Protein AF-A0A956R3D4-F1 (afdb_monomer)

Solvent-accessible surface area (backbone atoms only — not comparable to full-atom values): 13884 Å² total; per-residue (Å²): 129,85,76,48,74,67,56,58,51,44,57,45,52,51,48,34,50,54,50,53,51,45,53,49,36,38,76,71,64,76,36,94,68,77,77,88,50,69,45,76,52,78,80,73,56,37,37,69,98,42,49,49,45,38,44,42,36,76,54,66,68,58,50,51,50,51,53,49,51,49,52,55,49,19,61,74,54,73,36,46,76,46,68,71,60,63,67,60,50,51,54,49,20,39,60,47,54,39,49,83,71,51,54,54,21,52,50,44,20,44,75,74,62,64,52,65,56,92,38,82,94,48,48,56,67,64,53,47,52,54,17,28,55,76,56,72,53,68,66,65,78,41,33,44,65,48,74,81,94,58,91,52,77,62,64,86,60,84,84,50,62,34,90,62,39,49,57,51,48,30,55,33,52,78,66,76,41,84,81,64,64,72,53,19,42,62,92,54,73,58,70,72,90,46,58,68,60,53,68,68,56,80,64,59,61,35,77,79,71,47,51,64,92,71,60,58,66,58,57,50,52,54,50,50,54,54,44,46,61,52,53,60,63,72,77,109

Mean predicted aligned error: 5.45 Å

Foldseek 3Di:
DPDDLVNLLVLLVVLLVVQVVQVVCCVVVVDVDRDAAEREDEFDQQAPPALCVQPFGDDLVVVVVSVVVSVVSNVVSVHHYHYDRSLVSLVVLCVRQDAPLCVQLVVQLVVVPQDPCVDVVRNDSVSSVVSCVVSVHDSCVRRHGHDPPDDGRCNVDDPQFDPCLSVVVNVCVVVVHDDADFLAFPPDRHHDLALVVLVPDDGGTDHSRRRPPDDSVVVSVVVSVVSVVVVVVVVD

Structure (mmCIF, N/CA/C/O backbone):
data_AF-A0A956R3D4-F1
#
_entry.id   AF-A0A956R3D4-F1
#
loop_
_atom_site.group_PDB
_atom_site.id
_atom_site.type_symbol
_atom_site.label_atom_id
_atom_site.label_alt_id
_atom_site.label_comp_id
_atom_site.label_asym_id
_atom_site.label_entity_id
_atom_site.label_seq_id
_atom_site.pdbx_PDB_ins_code
_atom_site.Cartn_x
_atom_site.Cartn_y
_atom_site.Cartn_z
_atom_site.occupancy
_atom_site.B_iso_or_equiv
_atom_site.auth_seq_id
_atom_site.auth_comp_id
_atom_site.auth_asym_id
_atom_site.auth_atom_id
_atom_site.pdbx_PDB_model_num
ATOM 1 N N . PRO A 1 1 ? 3.903 -8.731 1.099 1.00 78.69 1 PRO A N 1
ATOM 2 C CA . PRO A 1 1 ? 4.612 -9.835 0.408 1.00 78.69 1 PRO A CA 1
ATOM 3 C C . PRO A 1 1 ? 4.855 -11.113 1.237 1.00 78.69 1 PRO A C 1
ATOM 5 O O . PRO A 1 1 ? 5.155 -12.133 0.638 1.00 78.69 1 PRO A O 1
ATOM 8 N N . THR A 1 2 ? 4.753 -11.094 2.572 1.00 88.94 2 THR A N 1
ATOM 9 C CA . THR A 1 2 ? 4.980 -12.288 3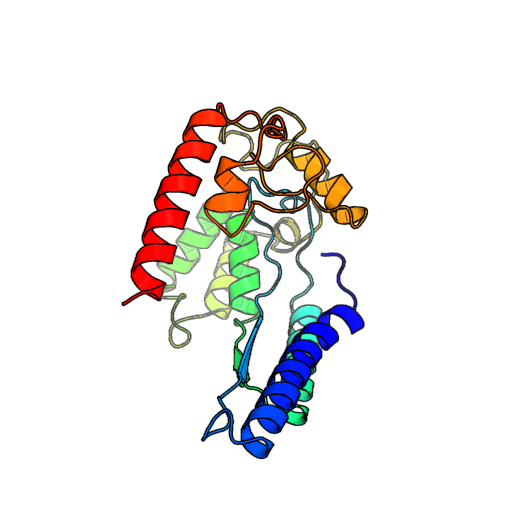.421 1.00 88.94 2 THR A CA 1
ATOM 10 C C . THR A 1 2 ? 3.733 -12.730 4.188 1.00 88.94 2 THR A C 1
ATOM 12 O O . THR A 1 2 ? 3.845 -13.485 5.147 1.00 88.94 2 THR A O 1
ATOM 15 N N . GLU A 1 3 ? 2.568 -12.196 3.827 1.00 92.00 3 GLU A N 1
ATOM 16 C CA . GLU A 1 3 ? 1.314 -12.504 4.512 1.00 92.00 3 GLU A CA 1
ATOM 17 C C . GLU A 1 3 ? 0.843 -13.924 4.185 1.00 92.00 3 GLU A C 1
ATOM 19 O O . GLU A 1 3 ? 1.008 -14.414 3.067 1.00 92.00 3 GLU A O 1
ATOM 24 N N . THR A 1 4 ? 0.232 -14.562 5.170 1.00 94.19 4 THR A N 1
ATOM 25 C CA . THR A 1 4 ? -0.474 -15.835 5.052 1.00 94.19 4 THR A CA 1
ATOM 26 C C . THR A 1 4 ? -1.983 -15.603 5.014 1.00 94.19 4 THR A C 1
ATOM 28 O O . THR A 1 4 ? -2.468 -14.533 5.384 1.00 94.19 4 THR A O 1
ATOM 31 N N . ASP A 1 5 ? -2.758 -16.625 4.652 1.00 94.81 5 ASP A N 1
ATOM 32 C CA . ASP A 1 5 ? -4.225 -16.564 4.725 1.00 94.81 5 ASP A CA 1
ATOM 33 C C . ASP A 1 5 ? -4.734 -16.225 6.136 1.00 94.81 5 ASP A C 1
ATOM 35 O O . ASP A 1 5 ? -5.755 -15.555 6.284 1.00 94.81 5 ASP A O 1
ATOM 39 N N . ALA A 1 6 ? -4.006 -16.643 7.179 1.00 97.00 6 ALA A N 1
ATOM 40 C CA . ALA A 1 6 ? -4.324 -16.295 8.560 1.00 97.00 6 ALA A CA 1
ATOM 41 C C . ALA A 1 6 ? -4.116 -14.796 8.834 1.00 97.00 6 ALA A C 1
ATOM 43 O O . ALA A 1 6 ? -4.950 -14.177 9.492 1.00 97.00 6 ALA A O 1
ATOM 44 N N . ASP A 1 7 ? -3.055 -14.196 8.285 1.00 95.25 7 ASP A N 1
ATOM 45 C CA . ASP A 1 7 ? -2.818 -12.752 8.389 1.00 95.25 7 ASP A CA 1
ATOM 46 C C . ASP A 1 7 ? -3.916 -11.964 7.660 1.00 95.25 7 ASP A C 1
ATOM 48 O O . ASP A 1 7 ? -4.453 -10.996 8.202 1.00 95.25 7 ASP A O 1
ATOM 52 N N . VAL A 1 8 ? -4.310 -12.420 6.463 1.00 96.50 8 VAL A N 1
ATOM 53 C CA . VAL A 1 8 ? -5.402 -11.822 5.678 1.00 96.50 8 VAL A CA 1
ATOM 54 C C . VAL A 1 8 ? -6.730 -11.915 6.437 1.00 96.50 8 VAL A C 1
ATOM 56 O O . VAL A 1 8 ? -7.441 -10.916 6.566 1.00 96.50 8 VAL A O 1
ATOM 59 N N . ALA A 1 9 ? -7.066 -13.080 6.998 1.00 97.38 9 ALA A N 1
ATOM 60 C CA . ALA A 1 9 ? -8.266 -13.251 7.817 1.00 97.38 9 ALA A CA 1
ATOM 61 C C . ALA A 1 9 ? -8.245 -12.358 9.072 1.00 97.38 9 ALA A C 1
ATOM 63 O O . ALA A 1 9 ? -9.260 -11.731 9.403 1.00 97.38 9 ALA A O 1
ATOM 64 N N . GLY A 1 10 ? -7.074 -12.221 9.701 1.00 97.88 10 GLY A N 1
ATOM 65 C CA . GLY A 1 10 ? -6.835 -11.389 10.881 1.00 97.88 10 GLY A CA 1
ATOM 66 C C . GLY A 1 10 ? -7.250 -9.923 10.707 1.00 97.88 10 GLY A C 1
ATOM 67 O O . GLY A 1 10 ? -7.681 -9.275 11.668 1.00 97.88 10 GLY A O 1
ATOM 68 N N . ILE A 1 11 ? -7.216 -9.401 9.474 1.00 97.25 11 ILE A N 1
ATOM 69 C CA . ILE A 1 11 ? -7.674 -8.042 9.148 1.00 97.25 11 ILE A CA 1
ATOM 70 C C . ILE A 1 11 ? -9.165 -7.873 9.485 1.00 97.25 11 ILE A C 1
ATOM 72 O O . ILE A 1 11 ? -9.563 -6.917 10.159 1.00 97.25 11 ILE A O 1
ATOM 76 N N . VAL A 1 12 ? -10.007 -8.822 9.065 1.00 98.25 12 VAL A N 1
ATOM 77 C CA . VAL A 1 12 ? -11.449 -8.786 9.354 1.00 98.25 12 VAL A CA 1
ATOM 78 C C . VAL A 1 12 ? -11.733 -9.160 10.803 1.00 98.25 12 VAL A C 1
ATOM 80 O O . VAL A 1 12 ? -12.615 -8.562 11.421 1.00 98.25 12 VAL A O 1
ATOM 83 N N . GLU A 1 13 ? -10.988 -10.110 11.367 1.00 98.12 13 GLU A N 1
ATOM 84 C CA . GLU A 1 13 ? -11.121 -10.500 12.775 1.00 98.12 13 GLU A CA 1
ATOM 85 C C . GLU A 1 13 ? -10.872 -9.320 13.717 1.00 98.12 13 GLU A C 1
ATOM 87 O O . GLU A 1 13 ? -11.617 -9.130 14.680 1.00 98.12 13 GLU A O 1
ATOM 92 N N . THR A 1 14 ? -9.904 -8.462 13.388 1.00 98.19 14 THR A N 1
ATOM 93 C CA . THR A 1 14 ? -9.654 -7.214 14.118 1.00 98.19 14 THR A CA 1
ATOM 94 C C . THR A 1 14 ? -10.881 -6.300 14.075 1.00 98.19 14 THR A C 1
ATOM 96 O O . THR A 1 14 ? -11.348 -5.831 15.115 1.00 98.19 14 THR A O 1
ATOM 99 N N . GLY A 1 15 ? -11.483 -6.107 12.896 1.00 98.00 15 GLY A N 1
ATOM 100 C CA . GLY A 1 15 ? -12.734 -5.352 12.760 1.00 98.00 15 GLY A CA 1
ATOM 101 C C . GLY A 1 15 ? -13.896 -5.972 13.549 1.00 98.00 15 GLY A C 1
ATOM 102 O O . GLY A 1 15 ? -14.671 -5.260 14.192 1.00 98.00 15 GLY A O 1
ATOM 103 N N . ALA A 1 16 ? -13.999 -7.302 13.559 1.00 97.94 16 ALA A N 1
ATOM 104 C CA . ALA A 1 16 ? -15.004 -8.034 14.323 1.00 97.94 16 ALA A CA 1
ATOM 105 C C . ALA A 1 16 ? -14.817 -7.855 15.840 1.00 97.94 16 ALA A C 1
ATOM 107 O O . ALA A 1 16 ? -15.800 -7.676 16.565 1.00 97.94 16 ALA A O 1
ATOM 108 N N . ALA A 1 17 ? -13.571 -7.856 16.320 1.00 98.31 17 ALA A N 1
ATOM 109 C CA . ALA A 1 17 ? -13.234 -7.623 17.720 1.00 98.31 17 ALA A CA 1
ATOM 110 C C . ALA A 1 17 ? -13.608 -6.200 18.161 1.00 98.31 17 ALA A C 1
ATOM 112 O O . ALA A 1 17 ? -14.269 -6.036 19.188 1.00 98.31 17 ALA A O 1
ATOM 113 N N . VAL A 1 18 ? -13.288 -5.185 17.350 1.00 97.88 18 VAL A N 1
ATOM 114 C CA . VAL A 1 18 ? -13.698 -3.789 17.595 1.00 97.88 18 VAL A CA 1
ATOM 115 C C . VAL A 1 18 ? -15.222 -3.668 17.633 1.00 97.88 18 VAL A C 1
ATOM 117 O O . VAL A 1 18 ? -15.784 -3.061 18.544 1.00 97.88 18 VAL A O 1
ATOM 120 N N . ARG A 1 19 ? -15.925 -4.308 16.694 1.00 97.44 19 ARG A N 1
ATOM 121 C CA . ARG A 1 19 ? -17.392 -4.326 16.682 1.00 97.44 19 ARG A CA 1
ATOM 122 C C . ARG A 1 19 ? -17.966 -4.985 17.940 1.00 97.44 19 ARG A C 1
ATOM 124 O O . ARG A 1 19 ? -18.942 -4.485 18.494 1.00 97.44 19 ARG A O 1
ATOM 131 N N . LYS A 1 20 ? -17.377 -6.091 18.405 1.00 97.50 20 LYS A N 1
ATOM 132 C CA . LYS A 1 20 ? -17.785 -6.780 19.641 1.00 97.50 20 LYS A CA 1
ATOM 133 C C . LYS A 1 20 ? -17.580 -5.896 20.873 1.00 97.50 20 LYS A C 1
ATOM 135 O O . LYS A 1 20 ? -18.460 -5.861 21.729 1.00 97.50 20 LYS A O 1
ATOM 140 N N . LEU A 1 21 ? -16.464 -5.169 20.942 1.00 97.75 21 LEU A N 1
ATOM 141 C CA . LEU A 1 21 ? -16.207 -4.185 21.996 1.00 97.75 21 LEU A CA 1
ATOM 142 C C . LEU A 1 21 ? -17.294 -3.101 22.003 1.00 97.75 21 LEU A C 1
ATOM 144 O O . LEU A 1 21 ? -17.914 -2.865 23.035 1.00 97.75 21 LEU A O 1
ATOM 148 N N . ALA A 1 22 ? -17.598 -2.518 20.840 1.00 97.19 22 ALA A N 1
ATOM 149 C CA . ALA A 1 22 ? -18.635 -1.495 20.714 1.00 97.19 22 ALA A CA 1
ATOM 150 C C . ALA A 1 22 ? -20.025 -2.010 21.134 1.00 97.19 22 ALA A C 1
ATOM 152 O O . ALA A 1 22 ? -20.776 -1.303 21.796 1.00 97.19 22 ALA A O 1
ATOM 153 N N . GLN A 1 23 ? -20.360 -3.269 20.828 1.00 96.88 23 GLN A N 1
ATOM 154 C CA . GLN A 1 23 ? -21.593 -3.894 21.323 1.00 96.88 23 GLN A CA 1
ATOM 155 C C . GLN A 1 23 ? -21.633 -4.010 22.853 1.00 96.88 23 GLN A C 1
ATOM 157 O O . GLN A 1 23 ? -22.714 -3.906 23.430 1.00 96.88 23 GLN A O 1
ATOM 162 N N . GLY A 1 24 ? -20.489 -4.245 23.502 1.00 97.50 24 GLY A N 1
ATOM 163 C CA . GLY A 1 24 ? -20.366 -4.212 24.961 1.00 97.50 24 GLY A CA 1
ATOM 164 C C . GLY A 1 24 ? -20.673 -2.822 25.514 1.00 97.50 24 GLY A C 1
ATOM 165 O O . GLY A 1 24 ? -21.554 -2.688 26.356 1.00 97.50 24 GLY A O 1
ATOM 166 N N . LEU A 1 25 ? -20.054 -1.789 24.939 1.00 97.38 25 LEU A N 1
ATOM 167 C CA . LEU A 1 25 ? -20.260 -0.394 25.344 1.00 97.38 25 LEU A CA 1
ATOM 168 C C . LEU A 1 25 ? -21.715 0.077 25.175 1.00 97.38 25 LEU A C 1
ATOM 170 O O . LEU A 1 25 ? -22.212 0.823 26.014 1.00 97.38 25 LEU A O 1
ATOM 174 N N . VAL A 1 26 ? -22.423 -0.390 24.137 1.00 97.12 26 VAL A N 1
ATOM 175 C CA . VAL A 1 26 ? -23.870 -0.139 23.986 1.00 97.12 26 VAL A CA 1
ATOM 176 C C . VAL A 1 26 ? -24.669 -0.805 25.112 1.00 97.12 26 VAL A C 1
ATOM 178 O O . VAL A 1 26 ? -25.570 -0.193 25.678 1.00 97.12 26 VAL A O 1
ATOM 181 N N . ARG A 1 27 ? -24.351 -2.058 25.472 1.00 96.12 27 ARG A N 1
ATOM 182 C CA . ARG A 1 27 ? -25.038 -2.773 26.570 1.00 96.12 27 ARG A CA 1
ATOM 183 C C . ARG A 1 27 ? -24.799 -2.117 27.928 1.00 96.12 27 ARG A C 1
ATOM 185 O O . ARG A 1 27 ? -25.702 -2.109 28.757 1.00 96.12 27 ARG A O 1
ATOM 192 N N . GLU A 1 28 ? -23.605 -1.576 28.130 1.00 97.38 28 GLU A N 1
ATOM 193 C CA . GLU A 1 28 ? -23.202 -0.826 29.324 1.00 97.38 28 GLU A CA 1
ATOM 194 C C . GLU A 1 28 ? -23.697 0.629 29.315 1.00 97.38 28 GLU A C 1
ATOM 196 O O . GLU A 1 28 ? -23.451 1.358 30.269 1.00 97.38 28 GLU A O 1
ATOM 201 N N . GLN A 1 29 ? -24.417 1.050 28.266 1.00 95.31 29 GLN A N 1
ATOM 202 C CA . GLN A 1 29 ? -24.963 2.403 28.100 1.00 95.31 29 GLN A CA 1
ATOM 203 C C . GLN A 1 29 ? -23.892 3.509 28.074 1.00 95.31 29 GLN A C 1
ATOM 205 O O . GLN A 1 29 ? -24.191 4.675 28.318 1.00 95.31 29 GLN A O 1
ATOM 210 N N . VAL A 1 30 ? -22.647 3.159 27.733 1.00 96.56 30 VAL A N 1
ATOM 211 C CA . VAL A 1 30 ? -21.549 4.119 27.524 1.00 96.56 30 VAL A CA 1
ATOM 212 C C . VAL A 1 30 ? -21.735 4.868 26.202 1.00 96.56 30 VAL A C 1
ATOM 214 O O . VAL A 1 30 ? -21.419 6.049 26.099 1.00 96.56 30 VAL A O 1
ATOM 217 N N . ILE A 1 31 ? -22.274 4.183 25.190 1.00 94.88 31 ILE A N 1
ATOM 218 C CA . ILE A 1 31 ? -22.674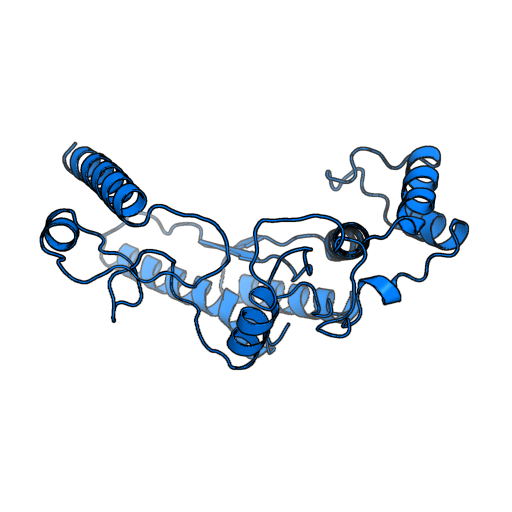 4.762 23.903 1.00 94.88 31 ILE A CA 1
ATOM 219 C C . ILE A 1 31 ? -24.108 4.348 23.568 1.00 94.88 31 ILE A C 1
ATOM 221 O O . ILE A 1 31 ? -24.565 3.277 23.965 1.00 94.88 31 ILE A O 1
ATOM 225 N N . THR A 1 32 ? -24.823 5.194 22.828 1.00 93.94 32 THR A N 1
ATOM 226 C CA . THR A 1 32 ? -26.250 5.002 22.521 1.00 93.94 32 THR A CA 1
ATOM 227 C C . THR A 1 32 ? -26.493 4.101 21.314 1.00 93.94 32 THR A C 1
ATOM 229 O O . THR A 1 32 ? -27.426 3.301 21.317 1.00 93.94 32 THR A O 1
ATOM 232 N N . GLU A 1 33 ? -25.648 4.197 20.288 1.00 95.12 33 GLU A N 1
ATOM 233 C CA . GLU A 1 33 ? -25.804 3.464 19.032 1.00 95.12 33 GLU A CA 1
ATOM 234 C C . GLU A 1 33 ? -24.548 2.671 18.683 1.00 95.12 33 GLU A C 1
ATOM 236 O O . GLU A 1 33 ? -23.425 3.065 19.000 1.00 95.12 33 GLU A O 1
ATOM 241 N N . LEU A 1 34 ? -24.735 1.536 18.005 1.00 95.50 34 LEU A N 1
ATOM 242 C CA . LEU A 1 34 ? -23.620 0.731 17.522 1.00 95.50 34 LEU A CA 1
ATOM 243 C C . LEU A 1 34 ? -23.002 1.398 16.278 1.00 95.50 34 LEU A C 1
ATOM 245 O O . LEU A 1 34 ? -23.662 1.421 15.236 1.00 95.50 34 LEU A O 1
ATOM 249 N N . PRO A 1 35 ? -21.742 1.868 16.327 1.00 95.75 35 PRO A N 1
ATOM 250 C CA . PRO A 1 35 ? -21.100 2.475 15.169 1.00 95.75 35 PRO A CA 1
ATOM 251 C C . PRO A 1 35 ? -20.905 1.478 14.022 1.00 95.75 35 PRO A C 1
ATOM 253 O O . PRO A 1 35 ? -20.647 0.285 14.225 1.00 95.75 35 PRO A O 1
ATOM 256 N N . ALA A 1 36 ? -20.967 1.991 12.793 1.00 95.81 36 ALA A N 1
ATOM 257 C CA . ALA A 1 36 ? -20.605 1.234 11.604 1.00 95.81 36 ALA A CA 1
ATOM 258 C C . ALA A 1 36 ? -19.082 1.040 11.547 1.00 95.81 36 ALA A C 1
ATOM 260 O O . ALA A 1 36 ? -18.325 1.993 11.378 1.00 95.81 36 ALA A O 1
ATOM 261 N N . ILE A 1 37 ? -18.628 -0.208 11.655 1.00 97.69 37 ILE A N 1
ATOM 262 C CA . ILE A 1 37 ? -17.208 -0.556 11.542 1.00 97.69 37 ILE A CA 1
ATOM 263 C C . ILE A 1 37 ? -16.908 -0.937 10.096 1.00 97.69 37 ILE A C 1
ATOM 265 O O . ILE A 1 37 ? -17.524 -1.864 9.571 1.00 97.69 37 ILE A O 1
ATOM 269 N N . THR A 1 38 ? -15.970 -0.235 9.458 1.00 98.19 38 THR A N 1
ATOM 270 C CA . THR A 1 38 ? -15.498 -0.532 8.097 1.00 98.19 38 THR A CA 1
ATOM 271 C C . THR A 1 38 ? -14.010 -0.841 8.119 1.00 98.19 38 THR A C 1
ATOM 273 O O . THR A 1 38 ? -13.221 -0.050 8.627 1.00 98.19 38 THR A O 1
ATOM 276 N N . VAL A 1 39 ? -13.636 -1.975 7.537 1.00 97.75 39 VAL A N 1
ATOM 277 C CA . VAL A 1 39 ? -12.251 -2.387 7.324 1.00 97.75 39 VAL A CA 1
ATOM 278 C C . VAL A 1 39 ? -11.847 -1.979 5.908 1.00 97.75 39 VAL A C 1
ATOM 280 O O . VAL A 1 39 ? -12.508 -2.361 4.943 1.00 97.75 39 VAL A O 1
ATOM 283 N N . SER A 1 40 ? -10.790 -1.181 5.775 1.00 97.44 40 SER A N 1
ATOM 284 C CA . SER A 1 40 ? -10.255 -0.751 4.478 1.00 97.44 40 SER A CA 1
ATOM 285 C C . SER A 1 40 ? -8.964 -1.510 4.187 1.00 97.44 40 SER A C 1
ATOM 287 O O . SER A 1 40 ? -8.046 -1.471 5.003 1.00 97.44 40 SER A O 1
ATOM 289 N N . VAL A 1 41 ? -8.898 -2.201 3.049 1.00 96.12 41 VAL A N 1
ATOM 290 C CA . VAL A 1 41 ? -7.771 -3.062 2.664 1.00 96.12 41 VAL A CA 1
ATOM 291 C C . VAL A 1 41 ? -7.301 -2.716 1.258 1.00 96.12 41 VAL A C 1
ATOM 293 O O . VAL A 1 41 ? -8.093 -2.744 0.313 1.00 96.12 41 VAL A O 1
ATOM 296 N N . SER A 1 42 ? -6.004 -2.458 1.117 1.00 94.38 42 SER A N 1
ATOM 297 C CA . SER A 1 42 ? -5.351 -2.223 -0.172 1.00 94.38 42 SER A CA 1
ATOM 298 C C . SER A 1 42 ? -4.382 -3.354 -0.490 1.00 94.38 42 SER A C 1
ATOM 300 O O . SER A 1 42 ? -3.713 -3.881 0.398 1.00 94.38 42 SER A O 1
ATOM 302 N N . GLN A 1 43 ? -4.318 -3.728 -1.765 1.00 94.69 43 GLN A N 1
ATOM 303 C CA . GLN A 1 43 ? -3.387 -4.723 -2.275 1.00 94.69 43 GLN A CA 1
ATOM 304 C C . GLN A 1 43 ? -1.948 -4.205 -2.165 1.00 94.69 43 GLN A C 1
ATOM 306 O O . GLN A 1 43 ? -1.681 -3.006 -2.282 1.00 94.69 43 GLN A O 1
ATOM 311 N N . HIS A 1 44 ? -0.998 -5.116 -1.966 1.00 95.81 44 HIS A N 1
ATOM 312 C CA . HIS A 1 44 ? 0.411 -4.752 -1.988 1.00 95.81 44 HIS A CA 1
ATOM 313 C C . HIS A 1 44 ? 0.858 -4.402 -3.413 1.00 95.81 44 HIS A C 1
ATOM 315 O O . HIS A 1 44 ? 0.994 -5.284 -4.256 1.00 95.81 44 HIS A O 1
ATOM 321 N N . VAL A 1 45 ? 1.146 -3.121 -3.650 1.00 96.69 45 VAL A N 1
ATOM 322 C CA . VAL A 1 45 ? 1.796 -2.633 -4.870 1.00 96.69 45 VAL A CA 1
ATOM 323 C C . VAL A 1 45 ? 3.230 -2.224 -4.519 1.00 96.69 45 VAL A C 1
ATOM 325 O O . VAL A 1 45 ? 3.409 -1.260 -3.769 1.00 96.69 45 VAL A O 1
ATOM 328 N N . PRO A 1 46 ? 4.270 -2.914 -5.024 1.00 96.06 46 PRO A N 1
ATOM 329 C CA . PRO A 1 46 ? 5.644 -2.525 -4.748 1.00 96.06 46 PRO A CA 1
ATOM 330 C C . PRO A 1 46 ? 5.948 -1.159 -5.376 1.00 96.06 46 PRO A C 1
ATOM 332 O O . PRO A 1 46 ? 5.708 -0.935 -6.565 1.00 96.06 46 PRO A O 1
ATOM 335 N N . LYS A 1 47 ? 6.469 -0.234 -4.564 1.00 96.31 47 LYS A N 1
ATOM 336 C CA . LYS A 1 47 ? 6.718 1.159 -4.956 1.00 96.31 47 LYS A CA 1
ATOM 337 C C . LYS A 1 47 ? 8.209 1.475 -5.026 1.00 96.31 47 LYS A C 1
ATOM 339 O O . LYS A 1 47 ? 8.961 0.976 -4.182 1.00 96.31 47 LYS A O 1
ATOM 344 N N . PRO A 1 48 ? 8.636 2.327 -5.973 1.00 95.75 48 PRO A N 1
ATOM 345 C CA . PRO A 1 48 ? 10.020 2.763 -6.063 1.00 95.75 48 PRO A CA 1
ATOM 346 C C . PRO A 1 48 ? 10.424 3.494 -4.781 1.00 95.75 48 PRO A C 1
ATOM 348 O O . PRO A 1 48 ? 9.595 4.138 -4.139 1.00 95.75 48 PRO A O 1
ATOM 351 N N . HIS A 1 49 ? 11.696 3.373 -4.399 1.00 94.06 49 HIS A N 1
ATOM 352 C CA . HIS A 1 49 ? 12.262 4.024 -3.212 1.00 94.06 49 HIS A CA 1
ATOM 353 C C . HIS A 1 49 ? 11.609 3.610 -1.881 1.00 94.06 49 HIS A C 1
ATOM 355 O O . HIS A 1 49 ? 11.694 4.328 -0.888 1.00 94.06 49 HIS A O 1
ATOM 361 N N . THR A 1 50 ? 10.989 2.428 -1.839 1.00 94.44 50 THR A N 1
ATOM 362 C CA . THR A 1 50 ? 10.483 1.814 -0.604 1.00 94.44 50 THR A CA 1
ATOM 363 C C . THR A 1 50 ? 11.242 0.524 -0.292 1.00 94.44 50 THR A C 1
ATOM 365 O O . THR A 1 50 ? 11.782 -0.101 -1.210 1.00 94.44 50 THR A O 1
ATOM 368 N N . PRO A 1 51 ? 11.266 0.058 0.971 1.00 94.19 51 PRO A N 1
ATOM 369 C CA . PRO A 1 51 ? 11.910 -1.210 1.318 1.00 94.19 51 PRO A CA 1
ATOM 370 C C . PRO A 1 51 ? 11.367 -2.408 0.530 1.00 94.19 51 PRO A C 1
ATOM 372 O O . PRO A 1 51 ? 12.089 -3.366 0.288 1.00 94.19 51 PRO A O 1
ATOM 375 N N . PHE A 1 52 ? 10.111 -2.361 0.080 1.00 96.06 52 PHE A N 1
ATOM 376 C CA . PHE A 1 52 ? 9.495 -3.446 -0.683 1.00 96.06 52 PHE A CA 1
ATOM 377 C C . PHE A 1 52 ? 9.612 -3.288 -2.201 1.00 96.06 52 PHE A C 1
ATOM 379 O O . PHE A 1 52 ? 9.007 -4.067 -2.923 1.00 96.06 52 PHE A O 1
ATOM 386 N N . GLN A 1 53 ? 10.409 -2.350 -2.717 1.00 96.12 53 GLN A N 1
ATOM 387 C CA . GLN A 1 53 ? 10.539 -2.111 -4.163 1.00 96.12 53 GLN A CA 1
ATOM 388 C C . GLN A 1 53 ? 11.003 -3.337 -4.980 1.00 96.12 53 GLN A C 1
ATOM 390 O O . GLN A 1 53 ? 10.776 -3.398 -6.187 1.00 96.12 53 GLN A O 1
ATOM 395 N N . TRP A 1 54 ? 11.646 -4.312 -4.327 1.00 96.50 54 TRP A N 1
ATOM 396 C CA . TRP A 1 54 ? 12.091 -5.570 -4.938 1.00 96.50 54 TRP A CA 1
ATOM 397 C C . TRP A 1 54 ? 11.077 -6.710 -4.830 1.00 96.50 54 TRP A C 1
ATOM 399 O O . TRP A 1 54 ? 11.251 -7.741 -5.480 1.00 96.50 54 TRP A O 1
ATOM 409 N N . ALA A 1 55 ? 10.049 -6.556 -3.997 1.00 96.69 55 ALA A N 1
ATOM 410 C CA . ALA A 1 55 ? 9.067 -7.598 -3.759 1.00 96.69 55 ALA A CA 1
ATOM 411 C C . ALA A 1 55 ? 8.190 -7.821 -4.996 1.00 96.69 55 ALA A C 1
ATOM 413 O O . ALA A 1 55 ? 7.938 -6.899 -5.779 1.00 96.69 55 ALA A O 1
ATOM 414 N N . ALA A 1 56 ? 7.717 -9.054 -5.154 1.00 96.44 56 ALA A N 1
ATOM 415 C CA . ALA A 1 56 ? 6.665 -9.346 -6.109 1.00 96.44 56 ALA A CA 1
ATOM 416 C C . ALA A 1 56 ? 5.327 -8.748 -5.652 1.00 96.44 56 ALA A C 1
ATOM 418 O O . ALA A 1 56 ? 5.064 -8.609 -4.453 1.00 96.44 56 ALA A O 1
ATOM 419 N N . MET A 1 57 ? 4.486 -8.435 -6.630 1.00 97.00 57 MET A N 1
ATOM 420 C CA . MET A 1 57 ? 3.044 -8.385 -6.444 1.00 97.00 57 MET A CA 1
ATOM 421 C C . MET A 1 57 ? 2.488 -9.789 -6.694 1.00 97.00 57 MET A C 1
ATOM 423 O O . MET A 1 57 ? 2.951 -10.476 -7.607 1.00 97.00 57 MET A O 1
ATOM 427 N N . ASP A 1 58 ? 1.514 -10.206 -5.891 1.00 96.12 58 ASP A N 1
ATOM 428 C CA . ASP A 1 58 ? 0.808 -11.469 -6.116 1.00 96.12 58 ASP A CA 1
ATOM 429 C C . ASP A 1 58 ? 0.074 -11.457 -7.464 1.00 96.12 58 ASP A C 1
ATOM 431 O O . ASP A 1 58 ? -0.219 -10.396 -8.029 1.00 96.12 58 ASP A O 1
ATOM 435 N N . SER A 1 59 ? -0.244 -12.644 -7.983 1.00 96.06 59 SER A N 1
ATOM 436 C CA . SER A 1 59 ? -1.020 -12.745 -9.215 1.00 96.06 59 SER A CA 1
ATOM 437 C C . SER A 1 59 ? -2.416 -12.134 -9.035 1.00 96.06 59 SER A C 1
ATOM 439 O O . SER A 1 59 ? -2.948 -12.057 -7.923 1.00 96.06 59 SER A O 1
ATOM 441 N N . MET A 1 60 ? -3.045 -11.708 -10.136 1.00 96.69 60 MET A N 1
ATOM 442 C CA . MET A 1 60 ? -4.425 -11.215 -10.066 1.00 96.69 60 MET A CA 1
ATOM 443 C C . MET A 1 60 ? -5.376 -12.284 -9.503 1.00 96.69 60 MET A C 1
ATOM 445 O O . MET A 1 60 ? -6.262 -11.944 -8.726 1.00 96.69 60 MET A O 1
ATOM 449 N N . GLU A 1 61 ? -5.155 -13.563 -9.824 1.00 97.25 61 GLU A N 1
ATOM 450 C CA . GLU A 1 61 ? -5.949 -14.683 -9.305 1.00 97.25 61 GLU A CA 1
ATOM 451 C C . GLU A 1 61 ? -5.830 -14.814 -7.778 1.00 97.25 61 GLU A C 1
ATOM 453 O O . GLU A 1 61 ? -6.846 -14.870 -7.079 1.00 97.25 61 GLU A O 1
ATOM 458 N N . ASP A 1 62 ? -4.606 -14.773 -7.244 1.00 96.25 62 ASP A N 1
ATOM 459 C CA . ASP A 1 62 ? -4.362 -14.843 -5.798 1.00 96.25 62 ASP A CA 1
ATOM 460 C C . ASP A 1 62 ? -5.011 -13.658 -5.068 1.00 96.25 62 ASP A C 1
ATOM 462 O O . ASP A 1 62 ? -5.682 -13.823 -4.043 1.00 96.25 62 ASP A O 1
ATOM 466 N N . LEU A 1 63 ? -4.862 -12.448 -5.616 1.00 96.88 63 LEU A N 1
ATOM 467 C CA . LEU A 1 63 ? -5.455 -11.233 -5.056 1.00 96.88 63 LEU A CA 1
ATOM 468 C C . LEU A 1 63 ? -6.985 -11.279 -5.084 1.00 96.88 63 LEU A C 1
ATOM 470 O O . LEU A 1 63 ? -7.630 -10.911 -4.100 1.00 96.88 63 LEU A O 1
ATOM 474 N N . GLU A 1 64 ? -7.588 -11.754 -6.173 1.00 97.38 64 GLU A N 1
ATOM 475 C CA . GLU A 1 64 ? -9.035 -11.958 -6.262 1.00 97.38 64 GLU A CA 1
ATOM 476 C C . GLU A 1 64 ? -9.530 -12.999 -5.250 1.00 97.38 64 GLU A C 1
ATOM 478 O O . GLU A 1 64 ? -10.586 -12.806 -4.634 1.00 97.38 64 GLU A O 1
ATOM 483 N N . GLY A 1 65 ? -8.764 -14.073 -5.035 1.00 97.31 65 GLY A N 1
ATOM 484 C CA . GLY A 1 65 ? -9.014 -15.083 -4.009 1.00 97.31 65 GLY A CA 1
ATOM 485 C C . GLY A 1 65 ? -9.034 -14.485 -2.601 1.00 97.31 65 GLY A C 1
ATOM 486 O O . GLY A 1 65 ? -10.025 -14.628 -1.877 1.00 97.31 65 GLY A O 1
ATOM 487 N N . LYS A 1 66 ? -7.995 -13.725 -2.241 1.00 97.31 66 LYS A N 1
ATOM 488 C CA . LYS A 1 66 ? -7.895 -13.020 -0.950 1.00 97.31 66 LYS A CA 1
ATOM 489 C C . LYS A 1 66 ? -9.021 -12.009 -0.756 1.00 97.31 66 LYS A C 1
ATOM 491 O O . LYS A 1 66 ? -9.661 -11.976 0.294 1.00 97.31 66 LYS A O 1
ATOM 496 N N . VAL A 1 67 ? -9.336 -11.217 -1.780 1.00 97.44 67 VAL A N 1
ATOM 497 C CA . VAL A 1 67 ? -10.443 -10.250 -1.732 1.00 97.44 67 VAL A CA 1
ATOM 498 C C . VAL A 1 67 ? -11.790 -10.956 -1.530 1.00 97.44 67 VAL A C 1
ATOM 500 O O . VAL A 1 67 ? -12.638 -10.468 -0.778 1.00 97.44 67 VAL A O 1
ATOM 503 N N . ARG A 1 68 ? -12.009 -12.114 -2.165 1.00 97.75 68 ARG A N 1
ATOM 504 C CA . ARG A 1 68 ? -13.216 -12.931 -1.961 1.00 97.75 68 ARG A CA 1
ATOM 505 C C . ARG A 1 68 ? -13.304 -13.450 -0.528 1.00 97.75 68 ARG A C 1
ATOM 507 O O . ARG A 1 68 ? -14.349 -13.286 0.099 1.00 97.75 68 ARG A O 1
ATOM 514 N N . MET A 1 69 ? -12.203 -13.980 0.004 1.00 97.81 69 MET A N 1
ATOM 515 C CA . MET A 1 69 ? -12.106 -14.414 1.399 1.00 97.81 69 MET A CA 1
ATOM 516 C C . MET A 1 69 ? -12.458 -13.271 2.364 1.00 97.81 69 MET A C 1
ATOM 518 O O . MET A 1 69 ? -13.319 -13.438 3.229 1.00 97.81 69 MET A O 1
ATOM 522 N N . LEU A 1 70 ? -11.866 -12.087 2.178 1.00 98.06 70 LEU A N 1
ATOM 523 C CA . LEU A 1 70 ? -12.149 -10.902 2.992 1.00 98.06 70 LEU A CA 1
ATOM 524 C C . LEU A 1 70 ? -13.626 -10.497 2.932 1.00 98.06 70 LEU A C 1
ATOM 526 O O . LEU A 1 70 ? -14.217 -10.196 3.969 1.00 98.06 70 LEU A O 1
ATOM 530 N N . ARG A 1 71 ? -14.251 -10.510 1.746 1.00 98.06 71 ARG A N 1
ATOM 531 C CA . ARG A 1 71 ? -15.685 -10.197 1.584 1.00 98.06 71 ARG A CA 1
ATOM 532 C C . ARG A 1 71 ? -16.568 -11.175 2.356 1.00 98.06 71 ARG A C 1
ATOM 534 O O . ARG A 1 71 ? -17.492 -10.743 3.049 1.00 98.06 71 ARG A O 1
ATOM 541 N N . ASP A 1 72 ? -16.274 -12.469 2.269 1.00 98.25 72 ASP A N 1
ATOM 542 C CA . ASP A 1 72 ? -17.035 -13.508 2.963 1.00 98.25 72 ASP A CA 1
ATOM 543 C C . ASP A 1 72 ? -16.897 -13.391 4.483 1.00 98.25 72 ASP A C 1
ATOM 545 O O . ASP A 1 72 ? -17.900 -13.447 5.206 1.00 98.25 72 ASP A O 1
ATOM 549 N N . LEU A 1 73 ? -15.677 -13.170 4.978 1.00 98.25 73 LEU A N 1
ATOM 550 C CA . LEU A 1 73 ? -15.419 -12.942 6.397 1.00 98.25 73 LEU A CA 1
ATOM 551 C C . LEU A 1 73 ? -16.107 -11.664 6.889 1.00 98.25 73 LEU A C 1
ATOM 553 O O . LEU A 1 73 ? -16.783 -11.696 7.918 1.00 98.25 73 LEU A O 1
ATOM 557 N N . ALA A 1 74 ? -16.004 -10.555 6.149 1.00 98.25 74 ALA A N 1
ATOM 558 C CA . ALA A 1 74 ? -16.588 -9.271 6.538 1.00 98.25 74 ALA A CA 1
ATOM 559 C C . ALA A 1 74 ? -18.116 -9.356 6.640 1.00 98.25 74 ALA A C 1
ATOM 561 O O . ALA A 1 74 ? -18.711 -8.889 7.618 1.00 98.25 74 ALA A O 1
ATOM 562 N N . LYS A 1 75 ? -18.753 -10.053 5.686 1.00 97.88 75 LYS A N 1
ATOM 563 C CA . LYS A 1 75 ? -20.192 -10.341 5.711 1.00 97.88 75 LYS A CA 1
ATOM 564 C C . LYS A 1 75 ? -20.590 -11.128 6.961 1.00 97.88 75 LYS A C 1
ATOM 566 O O . LYS A 1 75 ? -21.566 -10.764 7.619 1.00 97.88 75 LYS A O 1
ATOM 571 N N . ARG A 1 76 ? -19.841 -12.180 7.314 1.00 97.38 76 ARG A N 1
ATOM 572 C CA . ARG A 1 76 ? -20.088 -12.988 8.528 1.00 97.38 76 ARG A CA 1
ATOM 573 C C . ARG A 1 76 ? -19.902 -12.163 9.803 1.00 97.38 76 ARG A C 1
ATOM 575 O O . ARG A 1 76 ? -20.723 -12.254 10.713 1.00 97.38 76 ARG A O 1
ATOM 582 N N . ALA A 1 77 ? -18.871 -11.324 9.841 1.00 97.12 77 ALA A N 1
ATOM 583 C CA . ALA A 1 77 ? -18.553 -10.444 10.962 1.00 97.12 77 ALA A CA 1
ATOM 584 C C . ALA A 1 77 ? -19.477 -9.215 11.078 1.00 97.12 77 ALA A C 1
ATOM 586 O O . ALA A 1 77 ? -19.450 -8.526 12.100 1.00 97.12 77 ALA A O 1
ATOM 587 N N . LYS A 1 78 ? -20.318 -8.947 10.067 1.00 97.00 78 LYS A N 1
ATOM 588 C CA . LYS A 1 78 ? -21.182 -7.756 9.975 1.00 97.00 78 LYS A CA 1
ATOM 589 C C . LYS A 1 78 ? -20.383 -6.450 10.079 1.00 97.00 78 LYS A C 1
ATOM 591 O O . LYS A 1 78 ? -20.797 -5.522 10.780 1.00 97.00 78 LYS A O 1
ATOM 596 N N . VAL A 1 79 ? -19.244 -6.403 9.392 1.00 98.06 79 VAL A N 1
ATOM 597 C CA . VAL A 1 79 ? -18.409 -5.207 9.218 1.00 98.06 79 VAL A CA 1
ATOM 598 C C . VAL A 1 79 ? -18.385 -4.818 7.741 1.00 98.06 79 VAL A C 1
ATOM 600 O O . VAL A 1 79 ? -18.488 -5.674 6.862 1.00 98.06 79 VAL A O 1
ATOM 603 N N . GLY A 1 80 ? -18.282 -3.523 7.457 1.00 98.12 80 GLY A N 1
ATOM 604 C CA . GLY A 1 80 ? -18.049 -3.032 6.105 1.00 98.12 80 GLY A CA 1
ATOM 605 C C . GLY A 1 80 ? -16.652 -3.419 5.621 1.00 98.12 80 GLY A C 1
ATOM 606 O O . GLY A 1 80 ? -15.721 -3.505 6.419 1.00 98.12 80 GLY A O 1
ATOM 607 N N . LEU A 1 81 ? -16.501 -3.611 4.313 1.00 98.25 81 LEU A N 1
ATOM 608 C CA . LEU A 1 81 ? -15.209 -3.815 3.662 1.00 98.25 81 LEU A CA 1
ATOM 609 C C . LEU A 1 81 ? -15.069 -2.818 2.514 1.00 98.25 81 LEU A C 1
ATOM 611 O O . LEU A 1 81 ? -15.941 -2.745 1.647 1.00 98.25 81 LEU A O 1
ATOM 615 N N . LYS A 1 82 ? -13.962 -2.079 2.494 1.00 97.25 82 LYS A N 1
ATOM 616 C CA . LYS A 1 82 ? -13.532 -1.255 1.362 1.00 97.25 82 LYS A CA 1
ATOM 617 C C . LYS A 1 82 ? -12.228 -1.816 0.817 1.00 97.25 82 LYS A C 1
ATOM 619 O O . LYS A 1 82 ? -11.307 -2.077 1.580 1.00 97.25 82 LYS A O 1
ATOM 624 N N . THR A 1 83 ? -12.161 -2.019 -0.491 1.00 95.31 83 THR A N 1
ATOM 625 C CA . THR A 1 83 ? -10.960 -2.504 -1.176 1.00 95.31 83 THR A CA 1
ATOM 626 C C . THR A 1 83 ? -10.945 -2.014 -2.619 1.00 95.31 83 THR A C 1
ATOM 628 O O . THR A 1 83 ? -11.990 -1.588 -3.119 1.00 95.31 83 THR A O 1
ATOM 631 N N . HIS A 1 84 ? -9.782 -2.052 -3.263 1.00 90.62 84 HIS A N 1
ATOM 632 C CA . HIS A 1 84 ? -9.596 -1.586 -4.637 1.00 90.62 84 HIS A CA 1
ATOM 633 C C . HIS A 1 84 ? -9.840 -2.707 -5.651 1.00 90.62 84 HIS A C 1
ATOM 635 O O . HIS A 1 84 ? -9.836 -3.895 -5.304 1.00 90.62 84 HIS A O 1
ATOM 641 N N . ASP A 1 85 ? -10.078 -2.332 -6.907 1.00 93.44 85 ASP A N 1
ATOM 642 C CA . ASP A 1 85 ? -10.135 -3.288 -8.008 1.00 93.44 85 ASP A CA 1
ATOM 643 C C . ASP A 1 85 ? -8.741 -3.896 -8.239 1.00 93.44 85 ASP A C 1
ATOM 645 O O . ASP A 1 85 ? -7.743 -3.182 -8.326 1.00 93.44 85 ASP A O 1
ATOM 649 N N . VAL A 1 86 ? -8.663 -5.226 -8.330 1.00 96.62 86 VAL A N 1
ATOM 650 C CA . VAL A 1 86 ? -7.386 -5.945 -8.495 1.00 96.62 86 VAL A CA 1
ATOM 651 C C . VAL A 1 86 ? -6.680 -5.539 -9.791 1.00 96.62 86 VAL A C 1
ATOM 653 O O . VAL A 1 86 ? -5.453 -5.451 -9.819 1.00 96.62 86 VAL A O 1
ATOM 656 N N . ARG A 1 87 ? -7.442 -5.245 -10.848 1.00 96.56 87 ARG A N 1
ATOM 657 C CA . ARG A 1 87 ? -6.913 -4.875 -12.166 1.00 96.56 87 ARG A CA 1
ATOM 658 C C . ARG A 1 87 ? -6.304 -3.476 -12.150 1.00 96.56 87 ARG A C 1
ATOM 660 O O . ARG A 1 87 ? -5.261 -3.263 -12.763 1.00 96.56 87 ARG A O 1
ATOM 667 N N . GLU A 1 88 ? -6.915 -2.548 -11.412 1.00 95.19 88 GLU A N 1
ATOM 668 C CA . GLU A 1 88 ? -6.355 -1.210 -11.182 1.00 95.19 88 GLU A CA 1
ATOM 669 C C . GLU A 1 88 ? -5.028 -1.311 -10.422 1.00 95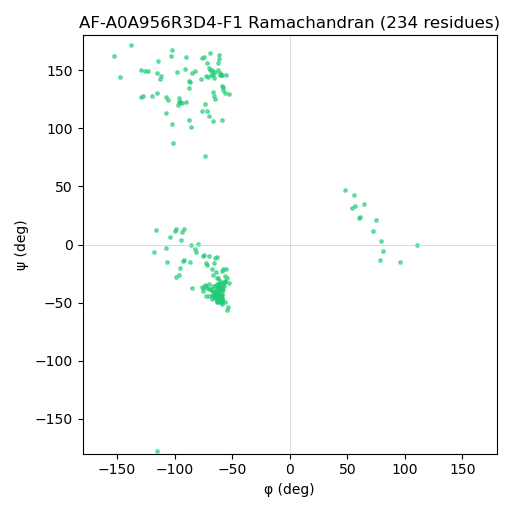.19 88 GLU A C 1
ATOM 671 O O . GLU A 1 88 ? -4.023 -0.767 -10.873 1.00 95.19 88 GLU A O 1
ATOM 676 N N . SER A 1 89 ? -4.983 -2.075 -9.322 1.00 96.00 89 SER A N 1
ATOM 677 C CA . SER A 1 89 ? -3.744 -2.282 -8.559 1.00 96.00 89 SER A CA 1
ATOM 678 C C . SER A 1 89 ? -2.653 -2.976 -9.379 1.00 96.00 89 SER A C 1
ATOM 680 O O . SER A 1 89 ? -1.471 -2.670 -9.225 1.00 96.00 89 SER A O 1
ATOM 682 N N . TRP A 1 90 ? -3.027 -3.910 -10.257 1.00 97.44 90 TRP A N 1
ATOM 683 C CA . TRP A 1 90 ? -2.084 -4.564 -11.163 1.00 97.44 90 TRP A CA 1
ATOM 684 C C . TRP A 1 90 ? -1.466 -3.547 -12.127 1.00 97.44 90 TRP A C 1
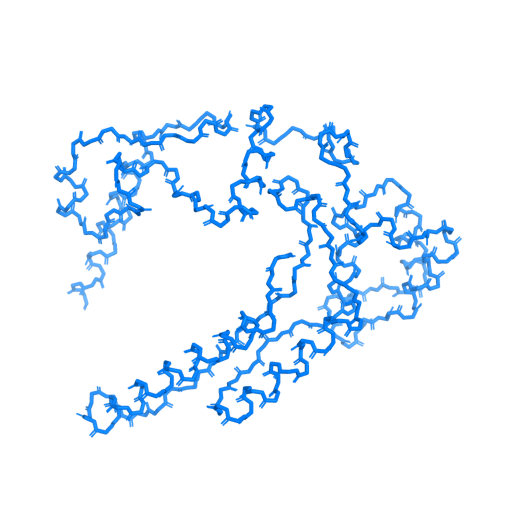ATOM 686 O O . TRP A 1 90 ? -0.243 -3.444 -12.209 1.00 97.44 90 TRP A O 1
ATOM 696 N N . LEU A 1 91 ? -2.287 -2.717 -12.775 1.00 96.94 91 LEU A N 1
ATOM 697 C CA . LEU A 1 91 ? -1.809 -1.655 -13.662 1.00 96.94 91 LEU A CA 1
ATOM 698 C C . LEU A 1 91 ? -0.952 -0.621 -12.910 1.00 96.94 91 LEU A C 1
ATOM 700 O O . LEU A 1 91 ? 0.087 -0.177 -13.402 1.00 96.94 91 LEU A O 1
ATOM 704 N N . GLU A 1 92 ? -1.342 -0.283 -11.681 1.00 96.38 92 GLU A N 1
ATOM 705 C CA . GLU A 1 92 ? -0.578 0.578 -10.782 1.00 96.38 92 GLU A CA 1
ATOM 706 C C . GLU A 1 92 ? 0.814 -0.002 -10.487 1.00 96.38 92 GLU A C 1
ATOM 708 O O . GLU A 1 92 ? 1.789 0.749 -10.426 1.00 96.38 92 GLU A O 1
ATOM 713 N N . CYS A 1 93 ? 0.939 -1.324 -10.338 1.00 97.38 93 CYS A N 1
ATOM 714 C CA . CYS A 1 93 ? 2.226 -1.994 -10.157 1.00 97.38 93 CYS A CA 1
ATOM 715 C C . CYS A 1 93 ? 3.122 -1.871 -11.386 1.00 97.38 93 CYS A C 1
ATOM 717 O O . CYS A 1 93 ? 4.298 -1.521 -11.234 1.00 97.38 93 CYS A O 1
ATOM 719 N N . LEU A 1 94 ? 2.567 -2.083 -12.585 1.00 97.75 94 LEU A N 1
ATOM 720 C CA . LEU A 1 94 ? 3.298 -1.915 -13.842 1.00 97.75 94 LEU A CA 1
ATOM 721 C C . LEU A 1 94 ? 3.930 -0.521 -13.900 1.00 97.75 94 LEU A C 1
ATOM 723 O O . LEU A 1 94 ? 5.144 -0.403 -14.054 1.00 97.75 94 LEU A O 1
ATOM 727 N N . PHE A 1 95 ? 3.130 0.530 -13.702 1.00 96.81 95 PHE A N 1
ATOM 728 C CA . PHE A 1 95 ? 3.614 1.907 -13.792 1.00 96.81 95 PHE A CA 1
ATOM 729 C C . PHE A 1 95 ? 4.488 2.337 -12.616 1.00 96.81 95 PHE A C 1
ATOM 731 O O . PHE A 1 95 ? 5.467 3.052 -12.828 1.00 96.81 95 PHE A O 1
ATOM 738 N N . ALA A 1 96 ? 4.209 1.873 -11.395 1.00 96.12 96 ALA A N 1
ATOM 739 C CA . ALA A 1 96 ? 5.067 2.146 -10.244 1.00 96.12 96 ALA A CA 1
ATOM 740 C C . ALA A 1 96 ? 6.483 1.599 -10.453 1.00 96.12 96 ALA A C 1
ATOM 742 O O . ALA A 1 96 ? 7.458 2.241 -10.069 1.00 96.12 96 ALA A O 1
ATOM 743 N N . ARG A 1 97 ? 6.601 0.430 -11.090 1.00 95.88 97 ARG A N 1
ATOM 744 C CA . ARG A 1 97 ? 7.885 -0.203 -11.404 1.00 95.88 97 ARG A CA 1
ATOM 745 C C . ARG A 1 97 ? 8.340 0.033 -12.844 1.00 95.88 97 ARG A C 1
ATOM 747 O O . ARG A 1 97 ? 9.254 -0.644 -13.325 1.00 95.88 97 ARG A O 1
ATOM 754 N N . GLY A 1 98 ? 7.697 0.975 -13.522 1.00 94.88 98 GLY A N 1
ATOM 755 C CA . GLY A 1 98 ? 7.858 1.213 -14.940 1.00 94.88 98 GLY A CA 1
ATOM 756 C C . GLY A 1 98 ? 9.268 1.629 -15.327 1.00 94.88 98 GLY A C 1
ATOM 757 O O . GLY A 1 98 ? 9.992 2.281 -14.577 1.00 94.88 98 GLY A O 1
ATOM 758 N N . ASP A 1 99 ? 9.646 1.268 -16.546 1.00 94.75 99 ASP A N 1
ATOM 759 C CA . ASP A 1 99 ? 10.807 1.822 -17.229 1.00 94.75 99 ASP A CA 1
ATOM 760 C C . ASP A 1 99 ? 10.353 2.597 -18.473 1.00 94.75 99 ASP A C 1
ATOM 762 O O . ASP A 1 99 ? 9.161 2.710 -18.766 1.00 94.75 99 ASP A O 1
ATOM 766 N N . ARG A 1 100 ? 11.311 3.131 -19.240 1.00 95.06 100 ARG A N 1
ATOM 767 C CA . ARG A 1 100 ? 11.016 3.924 -20.446 1.00 95.06 100 ARG A CA 1
ATOM 768 C C . ARG A 1 100 ? 10.127 3.197 -21.466 1.00 95.06 100 ARG A C 1
ATOM 770 O O . ARG A 1 100 ? 9.502 3.866 -22.281 1.00 95.06 100 ARG A O 1
ATOM 777 N N . ARG A 1 101 ? 10.053 1.860 -21.438 1.00 95.56 101 ARG A N 1
ATOM 778 C CA . ARG A 1 101 ? 9.260 1.070 -22.392 1.00 95.56 101 ARG A CA 1
ATOM 779 C C . ARG A 1 101 ? 7.759 1.249 -22.172 1.00 95.56 101 ARG A C 1
ATOM 781 O O . ARG A 1 101 ? 7.017 1.312 -23.147 1.00 95.56 101 ARG A O 1
ATOM 788 N N . LEU A 1 102 ? 7.324 1.427 -20.921 1.00 97.44 102 LEU A N 1
ATOM 789 C CA . LEU A 1 102 ? 5.912 1.681 -20.612 1.00 97.44 102 LEU A CA 1
ATOM 790 C C . LEU A 1 102 ? 5.403 3.020 -21.153 1.00 97.44 102 LEU A C 1
ATOM 792 O O . LEU A 1 102 ? 4.194 3.191 -21.272 1.00 97.44 102 LEU A O 1
ATOM 796 N N . GLY A 1 103 ? 6.294 3.939 -21.541 1.00 97.50 103 GLY A N 1
ATOM 797 C CA . GLY A 1 103 ? 5.898 5.170 -22.224 1.00 97.50 103 GLY A CA 1
ATOM 798 C C . GLY A 1 103 ? 5.126 4.900 -23.521 1.00 97.50 103 GLY A C 1
ATOM 799 O O . GLY A 1 103 ? 4.121 5.559 -23.771 1.00 97.50 103 GLY A O 1
ATOM 800 N N . ALA A 1 104 ? 5.531 3.888 -24.298 1.00 97.56 104 ALA A N 1
ATOM 801 C CA . ALA A 1 104 ? 4.838 3.515 -25.532 1.00 97.56 104 ALA A CA 1
ATOM 802 C C . ALA A 1 104 ? 3.441 2.937 -25.254 1.00 97.56 104 ALA A C 1
ATOM 804 O O . ALA A 1 104 ? 2.473 3.337 -25.895 1.00 97.56 104 ALA A O 1
ATOM 805 N N . ALA A 1 105 ? 3.317 2.050 -24.261 1.00 97.81 105 ALA A N 1
ATOM 806 C CA . ALA A 1 105 ? 2.025 1.494 -23.854 1.00 97.81 105 ALA A CA 1
ATOM 807 C C . ALA A 1 105 ? 1.073 2.584 -23.330 1.00 97.81 105 ALA A C 1
ATOM 809 O O . ALA A 1 105 ? -0.095 2.616 -23.707 1.00 97.81 105 ALA A O 1
ATOM 810 N N . LEU A 1 106 ? 1.581 3.520 -22.518 1.00 97.25 106 LEU A N 1
ATOM 811 C CA . LEU A 1 106 ? 0.814 4.664 -22.020 1.00 97.25 106 LEU A CA 1
ATOM 812 C C . LEU A 1 106 ? 0.290 5.540 -23.165 1.00 97.25 106 LEU A C 1
ATOM 814 O O . LEU A 1 106 ? -0.877 5.930 -23.167 1.00 97.25 106 LEU A O 1
ATOM 818 N N . GLU A 1 107 ? 1.136 5.832 -24.154 1.00 97.94 107 GLU A N 1
ATOM 819 C CA . GLU A 1 107 ? 0.736 6.609 -25.325 1.00 97.94 107 GLU A CA 1
ATOM 820 C C . GLU A 1 107 ? -0.315 5.877 -26.173 1.00 97.94 107 GLU A C 1
ATOM 822 O O . GLU A 1 107 ? -1.287 6.497 -26.610 1.00 97.94 107 GLU A O 1
ATOM 827 N N . LEU A 1 108 ? -0.161 4.568 -26.391 1.00 98.12 108 LEU A N 1
ATOM 828 C CA . LEU A 1 108 ? -1.123 3.756 -27.143 1.00 98.12 108 LEU A CA 1
ATOM 829 C C . LEU A 1 108 ? -2.478 3.672 -26.436 1.00 98.12 108 LEU A C 1
ATOM 831 O O . LEU A 1 108 ? -3.506 3.885 -27.081 1.00 98.12 108 LEU A O 1
ATOM 835 N N . ALA A 1 109 ? -2.490 3.444 -25.121 1.00 97.50 109 ALA A N 1
ATOM 836 C CA . ALA A 1 109 ? -3.711 3.461 -24.319 1.00 97.50 109 ALA A CA 1
ATOM 837 C C . ALA A 1 109 ? -4.391 4.836 -24.404 1.00 97.50 109 ALA A C 1
ATOM 839 O O . ALA A 1 109 ? -5.584 4.937 -24.698 1.00 97.50 109 ALA A O 1
ATOM 840 N N . TYR A 1 110 ? -3.612 5.917 -24.265 1.00 97.19 110 TYR A N 1
ATOM 841 C CA . TYR A 1 110 ? -4.111 7.281 -24.416 1.00 97.19 110 TYR A CA 1
ATOM 842 C C . TYR A 1 110 ? -4.727 7.515 -25.807 1.00 97.19 110 TYR A C 1
ATOM 844 O O . TYR A 1 110 ? -5.827 8.062 -25.918 1.00 97.19 110 TYR A O 1
ATOM 852 N N . ARG A 1 111 ? -4.060 7.105 -26.888 1.00 97.12 111 ARG A N 1
ATOM 853 C CA . ARG A 1 111 ? -4.586 7.257 -28.257 1.00 97.12 111 ARG A CA 1
ATOM 854 C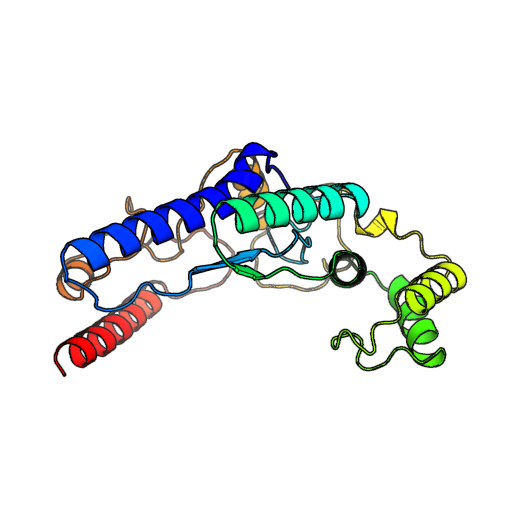 C . ARG A 1 111 ? -5.831 6.401 -28.508 1.00 97.12 111 ARG A C 1
ATOM 856 O O . ARG A 1 111 ? -6.660 6.792 -29.321 1.00 97.12 111 ARG A O 1
ATOM 863 N N . SER A 1 112 ? -5.978 5.302 -27.775 1.00 95.44 112 SER A N 1
ATOM 864 C CA . SER A 1 112 ? -7.126 4.388 -27.848 1.00 95.44 112 SER A CA 1
ATOM 865 C C . SER A 1 112 ? -8.302 4.804 -26.958 1.00 95.44 112 SER A C 1
ATOM 867 O O . SER A 1 112 ? -9.339 4.154 -26.975 1.00 95.44 112 SER A O 1
ATOM 869 N N . GLY A 1 113 ? -8.174 5.913 -26.220 1.00 94.88 113 GLY A N 1
ATOM 870 C CA . GLY A 1 113 ? -9.274 6.520 -25.468 1.00 94.88 113 GLY A CA 1
ATOM 871 C C . GLY A 1 113 ? -9.174 6.418 -23.947 1.00 94.88 113 GLY A C 1
ATOM 872 O O . GLY A 1 113 ? -10.029 6.991 -23.279 1.00 94.88 113 GLY A O 1
ATOM 873 N N . ALA A 1 114 ? -8.129 5.791 -23.390 1.00 95.19 114 ALA A N 1
ATOM 874 C CA . ALA A 1 114 ? -7.940 5.672 -21.940 1.00 95.19 114 ALA A CA 1
ATOM 875 C C . ALA A 1 114 ? -7.868 7.057 -21.269 1.00 95.19 114 ALA A C 1
ATOM 877 O O . ALA A 1 114 ? -6.908 7.814 -21.453 1.00 95.19 114 ALA A O 1
ATOM 878 N N . ARG A 1 115 ? -8.914 7.445 -20.539 1.00 93.25 115 ARG A N 1
ATOM 879 C CA . ARG A 1 115 ? -9.051 8.737 -19.847 1.00 93.25 115 ARG A CA 1
ATOM 880 C C . ARG A 1 115 ? -9.853 8.513 -18.583 1.00 93.25 115 ARG A C 1
ATOM 882 O O . ARG A 1 115 ? -10.823 7.771 -18.604 1.00 93.25 115 ARG A O 1
ATOM 889 N N . PHE A 1 116 ? -9.501 9.237 -17.522 1.00 91.44 116 PHE A N 1
ATOM 890 C CA . PHE A 1 116 ? -10.232 9.169 -16.256 1.00 91.44 116 PHE A CA 1
ATOM 891 C C . PHE A 1 116 ? -10.308 7.740 -15.678 1.00 91.44 116 PHE A C 1
ATOM 893 O O . PHE A 1 116 ? -11.254 7.410 -14.978 1.00 91.44 116 PHE A O 1
ATOM 900 N N . ASP A 1 117 ? -9.277 6.915 -15.892 1.00 89.50 117 ASP A N 1
ATOM 901 C CA . ASP A 1 117 ? -9.214 5.528 -15.392 1.00 89.50 117 ASP A CA 1
ATOM 902 C C . ASP A 1 117 ? -9.218 5.409 -13.856 1.00 89.50 117 ASP A C 1
ATOM 904 O O . ASP A 1 117 ? -9.383 4.320 -13.321 1.00 89.50 117 ASP A O 1
ATOM 908 N N . GLY A 1 118 ? -9.064 6.523 -13.129 1.00 85.06 118 GLY A N 1
ATOM 909 C CA . GLY A 1 118 ? -9.257 6.567 -11.674 1.00 85.06 118 GLY A CA 1
ATOM 910 C C . GLY A 1 118 ? -10.727 6.511 -11.232 1.00 85.06 118 GLY A C 1
ATOM 911 O O . GLY A 1 118 ? -10.999 6.401 -10.038 1.00 85.06 118 GLY A O 1
ATOM 912 N N . TRP A 1 119 ? -11.673 6.608 -12.169 1.00 88.88 119 TRP A N 1
ATOM 913 C CA . TRP A 1 119 ? -13.101 6.427 -11.930 1.00 88.88 119 TRP A CA 1
ATOM 914 C C . TRP A 1 119 ? -13.543 5.104 -12.538 1.00 88.88 119 TRP A C 1
ATOM 916 O O . TRP A 1 119 ? -13.347 4.848 -13.727 1.00 88.88 119 TRP A O 1
ATOM 926 N N . LYS A 1 120 ? -14.186 4.274 -11.718 1.00 85.31 120 LYS A N 1
ATOM 927 C CA . LYS A 1 120 ? -14.537 2.896 -12.067 1.00 85.31 120 LYS A CA 1
ATOM 928 C C . LYS A 1 120 ? -15.374 2.787 -13.347 1.00 85.31 120 LYS A C 1
ATOM 930 O O . LYS A 1 120 ? -15.269 1.799 -14.064 1.00 85.31 120 LYS A O 1
ATOM 935 N N . GLU A 1 121 ? -16.211 3.779 -13.631 1.00 88.75 121 GLU A N 1
ATOM 936 C CA . GLU A 1 121 ? -17.084 3.818 -14.808 1.00 88.75 121 GLU A CA 1
ATOM 937 C C . GLU A 1 121 ? -16.321 4.056 -16.121 1.00 88.75 121 GLU A C 1
ATOM 939 O O . GLU A 1 121 ? -16.859 3.791 -17.195 1.00 88.75 121 GLU A O 1
ATOM 944 N N . HIS A 1 122 ? -15.087 4.554 -16.037 1.00 90.75 122 HIS A N 1
ATOM 945 C CA . HIS A 1 122 ? -14.235 4.871 -17.180 1.00 90.75 122 HIS A CA 1
ATOM 946 C C . HIS A 1 122 ? -13.084 3.881 -17.370 1.00 90.75 122 HIS A C 1
ATOM 948 O O . HIS A 1 122 ? -12.499 3.855 -18.449 1.00 90.75 122 HIS A O 1
ATOM 954 N N . PHE A 1 123 ? -12.785 3.061 -16.359 1.00 94.56 123 PHE A N 1
ATOM 955 C CA . PHE A 1 123 ? -11.664 2.133 -16.397 1.00 94.56 123 PHE A CA 1
ATOM 956 C C . PHE A 1 123 ? -11.857 1.016 -17.437 1.00 94.56 123 PHE A C 1
ATOM 958 O O . PHE A 1 123 ? -12.616 0.063 -17.224 1.00 94.56 123 PHE A O 1
ATOM 965 N N . ASP A 1 124 ? -11.122 1.109 -18.549 1.00 94.25 124 ASP A N 1
ATOM 966 C CA . ASP A 1 124 ? -11.101 0.102 -19.614 1.00 94.25 124 ASP A CA 1
ATOM 967 C C . ASP A 1 124 ? -9.853 -0.783 -19.528 1.00 94.25 124 ASP A C 1
ATOM 969 O O . ASP A 1 124 ? -8.829 -0.560 -20.179 1.00 94.25 124 ASP A O 1
ATOM 973 N N . PHE A 1 125 ? -9.957 -1.849 -18.737 1.00 96.06 125 PHE A N 1
ATOM 974 C CA . PHE A 1 125 ? -8.868 -2.811 -18.600 1.00 96.06 125 PHE A CA 1
ATOM 975 C C . PHE A 1 125 ? -8.490 -3.492 -19.925 1.00 96.06 125 PHE A C 1
ATOM 977 O O . PHE A 1 125 ? -7.325 -3.834 -20.123 1.00 96.06 125 PHE A O 1
ATOM 984 N N . ARG A 1 126 ? -9.445 -3.691 -20.846 1.00 96.56 126 ARG A N 1
ATOM 985 C CA . ARG A 1 126 ? -9.153 -4.361 -22.116 1.00 96.56 126 ARG A CA 1
ATOM 986 C C . ARG A 1 126 ? -8.287 -3.472 -23.004 1.00 96.56 126 ARG A C 1
ATOM 988 O O . ARG A 1 126 ? -7.286 -3.962 -23.520 1.00 96.56 126 ARG A O 1
ATOM 995 N N . GLY A 1 127 ? -8.607 -2.182 -23.092 1.00 97.12 127 GLY A N 1
ATOM 996 C CA . GLY A 1 127 ? -7.788 -1.200 -23.802 1.00 97.12 127 GLY A CA 1
ATOM 997 C C . GLY A 1 127 ? -6.348 -1.129 -23.281 1.00 97.12 127 GLY A C 1
ATOM 998 O O . GLY A 1 127 ? -5.411 -0.999 -24.067 1.00 97.12 127 GLY A O 1
ATOM 999 N N . TRP A 1 128 ? -6.144 -1.299 -21.970 1.00 97.81 128 TRP A N 1
ATOM 1000 C CA . TRP A 1 128 ? -4.803 -1.395 -21.383 1.00 97.81 128 TRP A CA 1
ATOM 1001 C C . TRP A 1 128 ? -4.045 -2.657 -21.803 1.00 97.81 128 TRP A C 1
ATOM 1003 O O . TRP A 1 128 ? -2.862 -2.566 -22.134 1.00 97.81 128 TRP A O 1
ATOM 1013 N N . LEU A 1 129 ? -4.703 -3.820 -21.820 1.00 98.19 129 LEU A N 1
ATOM 1014 C CA . LEU A 1 129 ? -4.087 -5.066 -22.289 1.00 98.19 129 LEU A CA 1
ATOM 1015 C C . LEU A 1 129 ? -3.683 -4.972 -23.766 1.00 98.19 129 LEU A C 1
ATOM 1017 O O . LEU A 1 129 ? -2.548 -5.304 -24.103 1.00 98.19 129 LEU A O 1
ATOM 1021 N N . ASP A 1 130 ? -4.570 -4.451 -24.617 1.00 98.38 130 ASP A N 1
ATOM 1022 C CA . ASP A 1 130 ? -4.302 -4.285 -26.049 1.00 98.38 130 ASP A CA 1
ATOM 1023 C C . ASP A 1 130 ? -3.139 -3.294 -26.288 1.00 98.38 130 ASP A C 1
ATOM 1025 O O . ASP A 1 130 ? -2.286 -3.513 -27.150 1.00 98.38 130 ASP A O 1
ATOM 1029 N N . ALA A 1 131 ? -3.040 -2.226 -25.487 1.00 98.31 131 ALA A N 1
ATOM 1030 C CA . ALA A 1 131 ? -1.936 -1.267 -25.562 1.00 98.31 131 ALA A CA 1
ATOM 1031 C C . ALA A 1 131 ? -0.585 -1.856 -25.115 1.00 98.31 131 ALA A C 1
ATOM 1033 O O . ALA A 1 131 ? 0.449 -1.540 -25.709 1.00 98.31 131 ALA A O 1
ATOM 1034 N N . LEU A 1 132 ? -0.577 -2.705 -24.081 1.00 98.31 132 LEU A N 1
ATOM 1035 C CA . LEU A 1 132 ? 0.622 -3.418 -23.631 1.00 98.31 132 LEU A CA 1
ATOM 1036 C C . LEU A 1 132 ? 1.101 -4.417 -24.693 1.00 98.31 132 LEU A C 1
ATOM 1038 O O . LEU A 1 132 ? 2.290 -4.429 -25.015 1.00 98.31 132 LEU A O 1
ATOM 1042 N N . GLU A 1 133 ? 0.181 -5.186 -25.280 1.00 98.25 133 GLU A N 1
ATOM 1043 C CA . GLU A 1 133 ? 0.469 -6.131 -26.365 1.00 98.25 133 GLU A CA 1
ATOM 1044 C C . GLU A 1 133 ? 1.033 -5.408 -27.597 1.00 98.25 133 GLU A C 1
ATOM 1046 O O . GLU A 1 133 ? 2.103 -5.762 -28.093 1.00 98.25 133 GLU A O 1
ATOM 1051 N N . ALA A 1 134 ? 0.380 -4.330 -28.042 1.00 98.19 134 ALA A N 1
ATOM 1052 C CA . ALA A 1 134 ? 0.833 -3.534 -29.183 1.00 98.19 134 ALA A CA 1
ATOM 1053 C C . ALA A 1 134 ? 2.203 -2.865 -28.951 1.00 98.19 134 ALA A C 1
ATOM 1055 O O . ALA A 1 134 ? 2.960 -2.657 -29.901 1.00 98.19 134 ALA A O 1
ATOM 1056 N N . ALA A 1 135 ? 2.547 -2.551 -27.699 1.00 98.06 135 ALA A N 1
ATOM 1057 C CA . ALA A 1 135 ? 3.866 -2.048 -27.318 1.00 98.06 135 ALA A CA 1
ATOM 1058 C C . ALA A 1 135 ? 4.927 -3.156 -27.136 1.00 98.06 135 ALA A C 1
ATOM 1060 O O . ALA A 1 135 ? 6.090 -2.836 -26.879 1.00 98.06 135 ALA A O 1
ATOM 1061 N N . GLY A 1 136 ? 4.557 -4.439 -27.248 1.00 97.88 136 GLY A N 1
ATOM 1062 C CA . GLY A 1 136 ? 5.449 -5.577 -27.003 1.00 97.88 136 GLY A CA 1
ATOM 1063 C C . GLY A 1 136 ? 5.925 -5.660 -25.549 1.00 97.88 136 GLY A C 1
ATOM 1064 O O . GLY A 1 136 ? 7.088 -5.979 -25.288 1.00 97.88 136 GLY A O 1
ATOM 1065 N N . ILE A 1 137 ? 5.063 -5.281 -24.603 1.00 98.12 137 ILE A N 1
ATOM 1066 C CA . ILE A 1 137 ? 5.369 -5.259 -23.174 1.00 98.12 137 ILE A CA 1
ATOM 1067 C C . ILE A 1 137 ? 4.902 -6.552 -22.519 1.00 98.12 137 ILE A C 1
ATOM 1069 O O . ILE A 1 137 ? 3.715 -6.841 -22.498 1.00 98.12 137 ILE A O 1
ATOM 1073 N N . GLU A 1 138 ? 5.838 -7.249 -21.877 1.00 96.75 138 GLU A N 1
ATOM 1074 C CA . GLU A 1 138 ? 5.558 -8.392 -21.003 1.00 96.75 138 GLU A CA 1
ATOM 1075 C C . GLU A 1 138 ? 5.284 -7.912 -19.565 1.00 96.75 138 GLU A C 1
ATOM 1077 O O . GLU A 1 138 ? 6.232 -7.500 -18.874 1.00 96.75 138 GLU A O 1
ATOM 1082 N N . PRO A 1 139 ? 4.030 -7.950 -19.071 1.00 96.12 139 PRO A N 1
ATOM 1083 C CA . PRO A 1 139 ? 3.678 -7.381 -17.769 1.00 96.12 139 PRO A CA 1
ATOM 1084 C C . PRO A 1 139 ? 4.379 -8.050 -16.584 1.00 96.12 139 PRO A C 1
ATOM 1086 O O . PRO A 1 139 ? 4.770 -7.371 -15.632 1.00 96.12 139 PRO A O 1
ATOM 1089 N N . ASP A 1 140 ? 4.622 -9.360 -16.669 1.00 95.50 140 ASP A N 1
ATOM 1090 C CA . ASP A 1 140 ? 5.246 -10.165 -15.609 1.00 95.50 140 ASP A CA 1
ATOM 1091 C C . ASP A 1 140 ? 6.640 -9.664 -15.214 1.00 95.50 140 ASP A C 1
ATOM 1093 O O . ASP A 1 140 ? 7.113 -9.869 -14.091 1.00 95.50 140 ASP A O 1
ATOM 1097 N N . ARG A 1 141 ? 7.312 -8.937 -16.114 1.00 95.19 141 ARG A N 1
ATOM 1098 C CA . ARG A 1 141 ? 8.576 -8.257 -15.818 1.00 95.19 141 ARG A CA 1
ATOM 1099 C C . ARG A 1 141 ? 8.444 -7.259 -14.662 1.00 95.19 141 ARG A C 1
ATOM 1101 O O . ARG A 1 141 ? 9.411 -7.069 -13.916 1.00 95.19 141 ARG A O 1
ATOM 1108 N N . TYR A 1 142 ? 7.285 -6.620 -14.538 1.00 96.88 142 TYR A N 1
ATOM 1109 C CA . TYR A 1 142 ? 7.013 -5.554 -13.578 1.00 96.88 142 TYR A CA 1
ATOM 1110 C C . TYR A 1 142 ? 6.349 -6.062 -12.297 1.00 96.88 142 TYR A C 1
ATOM 1112 O O . TYR A 1 142 ? 6.471 -5.396 -11.278 1.00 96.88 142 TYR A O 1
ATOM 1120 N N . THR A 1 143 ? 5.729 -7.243 -12.304 1.00 97.06 143 THR A N 1
ATOM 1121 C CA . THR A 1 143 ? 5.067 -7.818 -11.118 1.00 97.06 143 THR A CA 1
ATOM 1122 C C . THR A 1 143 ? 5.949 -8.807 -10.355 1.00 97.06 143 THR A C 1
ATOM 1124 O O . THR A 1 143 ? 5.805 -8.937 -9.143 1.00 97.06 143 THR A O 1
ATOM 1127 N N . ARG A 1 144 ? 6.921 -9.462 -11.007 1.00 96.06 144 ARG A N 1
ATOM 1128 C CA . ARG A 1 144 ? 7.816 -10.446 -10.363 1.00 96.06 144 ARG A CA 1
ATOM 1129 C C . ARG A 1 144 ? 8.803 -9.839 -9.364 1.00 96.06 144 ARG A C 1
ATOM 1131 O O . ARG A 1 144 ? 9.103 -8.646 -9.417 1.00 96.06 144 ARG A O 1
ATOM 1138 N N . THR A 1 145 ? 9.409 -10.675 -8.525 1.00 96.38 145 THR A N 1
ATOM 1139 C CA . THR A 1 145 ? 10.531 -10.285 -7.654 1.00 96.38 145 THR A CA 1
ATOM 1140 C C . THR A 1 145 ? 11.708 -9.746 -8.472 1.00 96.38 145 THR A C 1
ATOM 1142 O O . THR A 1 145 ? 12.100 -10.335 -9.483 1.00 96.38 145 THR A O 1
ATOM 1145 N N . LEU A 1 146 ? 12.297 -8.639 -8.023 1.00 95.88 146 LEU A N 1
ATOM 11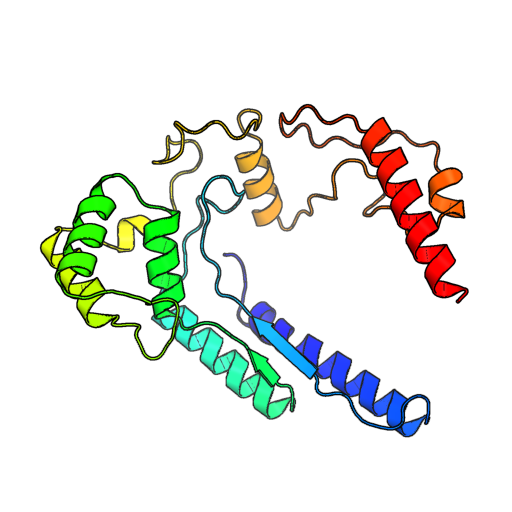46 C CA . LEU A 1 146 ? 13.526 -8.091 -8.596 1.00 95.88 146 LEU A CA 1
ATOM 1147 C C . LEU A 1 146 ? 14.741 -8.518 -7.772 1.00 95.88 146 LEU A C 1
ATOM 1149 O O . LEU A 1 146 ? 14.638 -8.643 -6.550 1.00 95.88 146 LEU A O 1
ATOM 1153 N N . PRO A 1 147 ? 15.912 -8.696 -8.405 1.00 95.00 147 PRO A N 1
ATOM 1154 C CA . PRO A 1 147 ? 17.149 -8.881 -7.664 1.00 95.00 147 PRO A CA 1
ATOM 1155 C C . PRO A 1 147 ? 17.419 -7.675 -6.756 1.00 95.00 147 PRO A C 1
ATOM 1157 O O . PRO A 1 147 ? 17.258 -6.526 -7.166 1.00 95.00 147 PRO A O 1
ATOM 1160 N N . VAL A 1 148 ? 17.839 -7.929 -5.520 1.00 95.69 148 VAL A N 1
ATOM 1161 C CA . VAL A 1 148 ? 18.273 -6.870 -4.599 1.00 95.69 148 VAL A CA 1
ATOM 1162 C C . VAL A 1 148 ? 19.683 -6.423 -4.992 1.00 95.69 148 VAL A C 1
ATOM 1164 O O . VAL A 1 148 ? 20.502 -7.250 -5.391 1.00 95.69 148 VAL A O 1
ATOM 1167 N N . GLY A 1 149 ? 19.967 -5.124 -4.895 1.00 88.00 149 GLY A N 1
ATOM 1168 C CA . GLY A 1 149 ? 21.297 -4.564 -5.163 1.00 88.00 149 GLY A CA 1
ATOM 1169 C C . GLY A 1 149 ? 21.650 -4.368 -6.642 1.00 88.00 149 GLY A C 1
ATOM 1170 O O . GLY A 1 149 ? 22.761 -3.938 -6.944 1.00 88.00 149 GLY A O 1
ATOM 1171 N N . VAL A 1 150 ? 20.735 -4.646 -7.579 1.00 90.50 150 VAL A N 1
ATOM 1172 C CA . VAL A 1 150 ? 20.923 -4.274 -8.994 1.00 90.50 150 VAL A CA 1
ATOM 1173 C C . VAL A 1 150 ? 20.328 -2.893 -9.282 1.00 90.50 150 VAL A C 1
ATOM 1175 O O . VAL A 1 150 ? 19.340 -2.515 -8.645 1.00 90.50 150 VAL A O 1
ATOM 1178 N N . PRO A 1 151 ? 20.868 -2.149 -10.264 1.00 91.94 151 PRO A N 1
ATOM 1179 C CA . PRO A 1 151 ? 20.242 -0.920 -10.734 1.00 91.94 151 PRO A CA 1
ATOM 1180 C C . PRO A 1 151 ? 18.802 -1.161 -11.204 1.00 91.94 151 PRO A C 1
ATOM 1182 O O . PRO A 1 151 ? 18.528 -2.057 -12.005 1.00 91.94 151 PRO A O 1
ATOM 1185 N N . LEU A 1 152 ? 17.890 -0.331 -10.709 1.00 95.50 152 LEU A N 1
ATOM 1186 C CA . LEU A 1 152 ? 16.470 -0.315 -11.039 1.00 95.50 152 LEU A CA 1
ATOM 1187 C C . LEU A 1 152 ? 16.161 0.850 -11.992 1.00 95.50 152 LEU A C 1
ATOM 1189 O O . LEU A 1 152 ? 16.949 1.797 -12.081 1.00 95.50 152 LEU A O 1
ATOM 1193 N N . PRO A 1 153 ? 15.015 0.837 -12.698 1.00 95.56 153 PRO A N 1
ATOM 1194 C CA . PRO A 1 153 ? 14.658 1.906 -13.635 1.00 95.56 153 PRO A CA 1
ATOM 1195 C C . PRO A 1 153 ? 14.712 3.319 -13.033 1.00 95.56 153 PRO A C 1
ATOM 1197 O O . PRO A 1 153 ? 15.109 4.261 -13.716 1.00 95.56 153 PRO A O 1
ATOM 1200 N N . TRP A 1 154 ? 14.389 3.457 -11.746 1.00 94.94 154 TRP A N 1
ATOM 1201 C CA . TRP A 1 154 ? 14.408 4.709 -10.982 1.00 94.94 154 TRP A CA 1
ATOM 1202 C C . TRP A 1 154 ? 15.711 4.960 -10.204 1.00 94.94 154 TRP A C 1
ATOM 1204 O O . TRP A 1 154 ? 15.809 5.959 -9.505 1.00 94.94 154 TRP A O 1
ATOM 1214 N N . SER A 1 155 ? 16.744 4.117 -10.325 1.00 93.31 155 SER A N 1
ATOM 1215 C CA . SER A 1 155 ? 18.009 4.292 -9.580 1.00 93.31 155 SER A CA 1
ATOM 1216 C C . SER A 1 155 ? 18.800 5.552 -9.943 1.00 93.31 155 SER A C 1
ATOM 1218 O O . SER A 1 155 ? 19.755 5.884 -9.256 1.00 93.31 155 SER A O 1
ATOM 1220 N N . HIS A 1 156 ? 18.431 6.241 -11.022 1.00 92.88 156 HIS A N 1
ATOM 1221 C CA . HIS A 1 156 ? 19.013 7.529 -11.401 1.00 92.88 156 HIS A CA 1
ATOM 1222 C C . HIS A 1 156 ? 18.401 8.715 -10.634 1.00 92.88 156 HIS A C 1
ATOM 1224 O O . HIS A 1 156 ? 18.858 9.842 -10.805 1.00 92.88 156 HIS A O 1
ATOM 1230 N N . LEU A 1 157 ? 17.356 8.473 -9.837 1.00 93.06 157 LEU A N 1
ATOM 1231 C CA . LEU A 1 157 ? 16.724 9.459 -8.970 1.00 93.06 157 LEU A CA 1
ATOM 1232 C C . LEU A 1 157 ? 17.299 9.321 -7.562 1.00 93.06 157 LEU A C 1
ATOM 1234 O O . LEU A 1 157 ? 17.230 8.247 -6.958 1.00 93.06 157 LEU A O 1
ATOM 1238 N N . ASP A 1 158 ? 17.852 10.415 -7.051 1.00 90.12 158 ASP A N 1
ATOM 1239 C CA . ASP A 1 158 ? 18.350 10.492 -5.685 1.00 90.12 158 ASP A CA 1
ATOM 1240 C C . ASP A 1 158 ? 17.232 10.959 -4.745 1.00 90.12 158 ASP A C 1
ATOM 1242 O O . ASP A 1 158 ? 16.646 12.025 -4.935 1.00 90.12 158 ASP A O 1
ATOM 1246 N N . MET A 1 159 ? 16.936 10.138 -3.737 1.00 89.50 159 MET A N 1
ATOM 1247 C CA . MET A 1 159 ? 15.946 10.428 -2.694 1.00 89.50 159 MET A CA 1
ATOM 1248 C C . MET A 1 159 ? 16.596 10.833 -1.364 1.00 89.50 159 MET A C 1
ATOM 1250 O O . MET A 1 159 ? 15.901 10.948 -0.357 1.00 89.50 159 MET A O 1
ATOM 1254 N N . GLY A 1 160 ? 17.921 11.009 -1.338 1.00 88.62 160 GLY A N 1
ATOM 1255 C CA . GLY A 1 160 ? 18.689 11.308 -0.132 1.00 88.62 160 GLY A CA 1
ATOM 1256 C C . GLY A 1 160 ? 18.879 10.100 0.784 1.00 88.62 160 GLY A C 1
ATOM 1257 O O . GLY A 1 160 ? 19.105 10.282 1.978 1.00 88.62 160 GLY A O 1
ATOM 1258 N N . PHE A 1 161 ? 18.749 8.875 0.258 1.00 90.00 161 PHE A N 1
ATOM 1259 C CA . PHE A 1 161 ? 18.983 7.670 1.049 1.00 90.00 161 PHE A CA 1
ATOM 1260 C C . PHE A 1 161 ? 20.457 7.249 1.029 1.00 90.00 161 PHE A C 1
ATOM 1262 O O . PHE A 1 161 ? 21.045 7.146 -0.046 1.00 90.00 161 PHE A O 1
ATOM 1269 N N . GLU A 1 162 ? 21.023 6.902 2.188 1.00 89.88 162 GLU A N 1
ATOM 1270 C CA . GLU A 1 162 ? 22.342 6.264 2.256 1.00 89.88 162 GLU A CA 1
ATOM 1271 C C . GLU A 1 162 ? 22.342 4.934 1.481 1.00 89.88 162 GLU A C 1
ATOM 1273 O O . GLU A 1 162 ? 21.351 4.179 1.511 1.00 89.88 162 GLU A O 1
ATOM 1278 N N . PRO A 1 163 ? 23.469 4.573 0.839 1.00 87.25 163 PRO A N 1
ATOM 1279 C CA . PRO A 1 163 ? 23.622 3.283 0.188 1.00 87.25 163 PRO A CA 1
ATOM 1280 C C . PRO A 1 163 ? 23.294 2.117 1.131 1.00 87.25 163 PRO A C 1
ATOM 1282 O O . PRO A 1 163 ? 23.798 2.013 2.247 1.00 87.25 163 PRO A O 1
ATOM 1285 N N . GLY A 1 164 ? 22.439 1.204 0.666 1.00 90.94 164 GLY A N 1
ATOM 1286 C CA . GLY A 1 164 ? 22.061 0.002 1.411 1.00 90.94 164 GLY A CA 1
ATOM 1287 C C . GLY A 1 164 ? 20.989 0.198 2.490 1.00 90.94 164 GLY A C 1
ATOM 1288 O O . GLY A 1 164 ? 20.503 -0.808 3.011 1.00 90.94 164 GLY A O 1
ATOM 1289 N N . PHE A 1 165 ? 20.545 1.430 2.783 1.00 93.06 165 PHE A N 1
ATOM 1290 C CA . PHE A 1 165 ? 19.490 1.682 3.776 1.00 93.06 165 PHE A CA 1
ATOM 1291 C C . PHE A 1 165 ? 18.214 0.879 3.474 1.00 93.06 165 PHE A C 1
ATOM 1293 O O . PHE A 1 165 ? 17.784 0.055 4.284 1.00 93.06 165 PHE A O 1
ATOM 1300 N N . LEU A 1 166 ? 17.656 1.038 2.267 1.00 94.56 166 LEU A N 1
ATOM 1301 C CA . LEU A 1 166 ? 16.434 0.336 1.855 1.00 94.56 166 LEU A CA 1
ATOM 1302 C C . LEU A 1 166 ? 16.605 -1.189 1.851 1.00 94.56 166 LEU A C 1
ATOM 1304 O O . LEU A 1 166 ? 15.667 -1.914 2.174 1.00 94.56 166 LEU A O 1
ATOM 1308 N N . GLU A 1 167 ? 17.798 -1.695 1.528 1.00 95.12 167 GLU A N 1
ATOM 1309 C CA . GLU A 1 167 ? 18.070 -3.133 1.581 1.00 95.12 167 GLU A CA 1
ATOM 1310 C C . GLU A 1 167 ? 18.111 -3.648 3.024 1.00 95.12 167 GLU A C 1
ATOM 1312 O O . GLU A 1 167 ? 17.664 -4.758 3.315 1.00 95.12 167 GLU A O 1
ATOM 1317 N N . GLY A 1 168 ? 18.673 -2.857 3.941 1.00 94.44 168 GLY A N 1
ATOM 1318 C CA . GLY A 1 168 ? 18.657 -3.138 5.372 1.00 94.44 168 GLY A CA 1
ATOM 1319 C C . GLY A 1 168 ? 17.228 -3.219 5.902 1.00 94.44 168 GLY A C 1
ATOM 1320 O O . GLY A 1 168 ? 16.884 -4.187 6.581 1.00 94.44 168 GLY A O 1
ATOM 1321 N N . GLU A 1 169 ? 16.385 -2.257 5.531 1.00 94.31 169 GLU A N 1
ATOM 1322 C CA . GLU A 1 169 ? 14.965 -2.232 5.889 1.00 94.31 169 GLU A CA 1
ATOM 1323 C C . GLU A 1 169 ? 14.196 -3.417 5.297 1.00 94.31 169 GLU A C 1
ATOM 1325 O O . GLU A 1 169 ? 13.426 -4.064 6.007 1.00 94.31 169 GLU A O 1
ATOM 1330 N N . TYR A 1 170 ? 14.466 -3.781 4.042 1.00 95.38 170 TYR A N 1
ATOM 1331 C CA . TYR A 1 170 ? 13.877 -4.965 3.417 1.00 95.38 170 TYR A CA 1
ATOM 1332 C C . TYR A 1 170 ? 14.220 -6.247 4.186 1.00 95.38 170 TYR A C 1
ATOM 1334 O O . TYR A 1 170 ? 13.332 -7.023 4.538 1.00 95.38 170 TYR A O 1
ATOM 1342 N N . ARG A 1 171 ? 15.501 -6.449 4.531 1.00 94.88 171 ARG A N 1
ATOM 1343 C CA . ARG A 1 171 ? 15.950 -7.618 5.312 1.00 94.88 171 ARG A CA 1
ATOM 1344 C C . ARG A 1 171 ? 15.323 -7.656 6.707 1.00 94.88 171 ARG A C 1
ATOM 1346 O O . ARG A 1 171 ? 14.951 -8.732 7.170 1.00 94.88 171 ARG A O 1
ATOM 1353 N N . LYS A 1 172 ? 15.191 -6.507 7.381 1.00 94.06 172 LYS A N 1
ATOM 1354 C CA . LYS A 1 172 ? 14.504 -6.418 8.682 1.00 94.06 172 LYS A CA 1
ATOM 1355 C C . LYS A 1 172 ? 13.038 -6.821 8.554 1.00 94.06 172 LYS A C 1
ATOM 1357 O O . LYS A 1 172 ? 12.588 -7.659 9.333 1.00 94.06 172 LYS A O 1
ATOM 1362 N N . ALA A 1 173 ? 12.335 -6.281 7.560 1.00 93.75 173 ALA A N 1
ATOM 1363 C CA . ALA A 1 173 ? 10.928 -6.574 7.325 1.00 93.75 173 ALA A CA 1
ATOM 1364 C C . ALA A 1 173 ? 10.689 -8.067 7.054 1.00 93.75 173 ALA A C 1
ATOM 1366 O O . ALA A 1 173 ? 9.815 -8.663 7.677 1.00 93.75 173 ALA A O 1
ATOM 1367 N N . LEU A 1 174 ? 11.516 -8.698 6.212 1.00 93.19 174 LEU A N 1
ATOM 1368 C CA . LEU A 1 174 ? 11.442 -10.143 5.950 1.00 93.19 174 LEU A CA 1
ATOM 1369 C C . LEU A 1 174 ? 11.754 -11.009 7.182 1.00 93.19 174 LEU A C 1
ATOM 1371 O O . LEU A 1 174 ? 11.323 -12.154 7.252 1.00 93.19 174 LEU A O 1
ATOM 1375 N N . ALA A 1 175 ? 12.493 -10.473 8.154 1.00 94.06 175 ALA A N 1
ATOM 1376 C CA . ALA A 1 1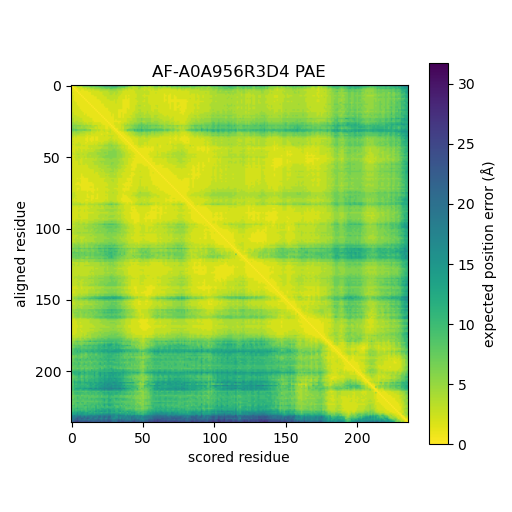75 ? 12.786 -11.131 9.425 1.00 94.06 175 ALA A CA 1
ATOM 1377 C C . ALA A 1 175 ? 11.772 -10.784 10.534 1.00 94.06 175 ALA A C 1
ATOM 1379 O O . ALA A 1 175 ? 12.065 -11.006 11.712 1.00 94.06 175 ALA A O 1
ATOM 1380 N N . SER A 1 176 ? 10.628 -10.181 10.186 1.00 91.81 176 SER A N 1
ATOM 1381 C CA . SER A 1 176 ? 9.607 -9.697 11.128 1.00 91.81 176 SER A CA 1
ATOM 1382 C C . SER A 1 176 ? 10.167 -8.752 12.199 1.00 91.81 176 SER A C 1
ATOM 1384 O O . SER A 1 176 ? 9.690 -8.707 13.336 1.00 91.81 176 SER A O 1
ATOM 1386 N N . ARG A 1 177 ? 11.213 -7.988 11.856 1.00 91.06 177 ARG A N 1
ATOM 1387 C CA . ARG A 1 177 ? 11.810 -6.980 12.735 1.00 91.06 177 ARG A CA 1
ATOM 1388 C C . ARG A 1 177 ? 11.228 -5.616 12.413 1.00 91.06 177 ARG A C 1
ATOM 1390 O O . ARG A 1 177 ? 11.292 -5.153 11.279 1.00 91.06 177 ARG A O 1
ATOM 1397 N N . VAL A 1 178 ? 10.709 -4.961 13.444 1.00 87.50 178 VAL A N 1
ATOM 1398 C CA . VAL A 1 178 ? 10.201 -3.594 13.333 1.00 87.50 178 VAL A CA 1
ATOM 1399 C C . VAL A 1 178 ? 11.346 -2.602 13.161 1.00 87.50 178 VAL A C 1
ATOM 1401 O O . VAL A 1 178 ? 12.391 -2.731 13.806 1.00 87.50 178 VAL A O 1
ATOM 1404 N N . SER A 1 179 ? 11.100 -1.574 12.357 1.00 87.06 179 SER A N 1
ATOM 1405 C CA . SER A 1 179 ? 11.878 -0.340 12.347 1.00 87.06 179 SER A CA 1
ATOM 1406 C C . SER A 1 179 ? 11.075 0.727 13.086 1.00 87.06 179 SER A C 1
ATOM 1408 O O . SER A 1 179 ? 10.059 1.196 12.575 1.00 87.06 179 SER A O 1
ATOM 1410 N N . PRO A 1 180 ? 11.447 1.047 14.335 1.00 86.44 180 PRO A N 1
ATOM 1411 C CA . PRO A 1 180 ? 10.780 2.099 15.088 1.00 86.44 180 PRO A CA 1
ATOM 1412 C C . PRO A 1 180 ? 10.903 3.472 14.403 1.00 86.44 180 PRO A C 1
ATOM 1414 O O . PRO A 1 180 ? 11.790 3.664 13.572 1.00 86.44 180 PRO A O 1
ATOM 1417 N N . PRO A 1 181 ? 10.070 4.455 14.781 1.00 86.94 181 PRO A N 1
ATOM 1418 C CA . PRO A 1 181 ? 10.113 5.778 14.175 1.00 86.94 181 PRO A CA 1
ATOM 1419 C C . PRO A 1 181 ? 11.428 6.511 14.478 1.00 86.94 181 PRO A C 1
ATOM 1421 O O . PRO A 1 181 ? 11.982 6.414 15.582 1.00 86.94 181 PRO A O 1
ATOM 1424 N N . CYS A 1 182 ? 11.911 7.273 13.494 1.00 87.38 182 CYS A N 1
ATOM 1425 C CA . CYS A 1 182 ? 13.062 8.162 13.637 1.00 87.38 182 CYS A CA 1
ATOM 1426 C C . CYS A 1 182 ? 12.825 9.209 14.731 1.00 87.38 182 CYS A C 1
ATOM 1428 O O . CYS A 1 182 ? 11.714 9.690 14.934 1.00 87.38 182 CYS A O 1
ATOM 1430 N N . GLY A 1 183 ? 13.882 9.592 15.445 1.00 88.38 183 GLY A N 1
ATOM 1431 C CA . GLY A 1 183 ? 13.817 10.642 16.458 1.00 88.38 183 GLY A CA 1
ATOM 1432 C C . GLY A 1 183 ? 13.079 10.239 17.737 1.00 88.38 183 GLY A C 1
ATOM 1433 O O . GLY A 1 183 ? 12.766 11.103 18.561 1.00 88.38 183 GLY A O 1
ATOM 1434 N N . LYS A 1 184 ? 12.772 8.949 17.927 1.00 90.00 184 LYS A N 1
ATOM 1435 C CA . LYS A 1 184 ? 12.266 8.441 19.207 1.00 90.00 184 LYS A CA 1
ATOM 1436 C C . LYS A 1 184 ? 13.381 8.411 20.261 1.00 90.00 184 LYS A C 1
ATOM 1438 O O . LYS A 1 184 ? 14.550 8.250 19.896 1.00 90.00 184 LYS A O 1
ATOM 1443 N N . PRO A 1 185 ? 13.048 8.447 21.559 1.00 90.94 185 PRO A N 1
ATOM 1444 C CA . PRO A 1 185 ? 14.036 8.243 22.610 1.00 90.94 185 PRO A CA 1
ATOM 1445 C C . PRO A 1 185 ? 14.704 6.862 22.525 1.00 90.94 185 PRO A C 1
ATOM 1447 O O . PRO A 1 185 ? 14.100 5.852 22.131 1.00 90.94 185 PRO A O 1
ATOM 1450 N N . MET A 1 186 ? 15.981 6.790 22.894 1.00 88.81 186 MET A N 1
ATOM 1451 C CA . MET A 1 186 ? 16.718 5.529 22.934 1.00 88.81 186 MET A CA 1
ATOM 1452 C C . MET A 1 186 ? 16.036 4.510 23.862 1.00 88.81 186 MET A C 1
ATOM 1454 O O . MET A 1 186 ? 15.641 4.824 24.982 1.00 88.81 186 MET A O 1
ATOM 1458 N N . GLY A 1 187 ? 15.886 3.272 23.382 1.00 87.69 187 GLY A N 1
ATOM 1459 C CA . GLY A 1 187 ? 15.191 2.197 24.103 1.00 87.69 187 GLY A CA 1
ATOM 1460 C C . GLY A 1 187 ? 13.658 2.252 24.051 1.00 87.69 187 GLY A C 1
ATOM 1461 O O . GLY A 1 187 ? 13.021 1.247 24.347 1.00 87.69 187 GLY A O 1
ATOM 1462 N N . ALA A 1 188 ? 13.050 3.362 23.616 1.00 88.81 188 ALA A N 1
ATOM 1463 C CA . ALA A 1 188 ? 11.604 3.426 23.390 1.00 88.81 188 ALA A CA 1
ATOM 1464 C C . ALA A 1 188 ? 11.205 2.682 22.102 1.00 88.81 188 ALA A C 1
ATOM 1466 O O . ALA A 1 188 ? 12.043 2.463 21.227 1.00 88.81 188 ALA A O 1
ATOM 1467 N N . LYS A 1 189 ? 9.929 2.314 21.953 1.00 87.06 189 LYS A N 1
ATOM 1468 C CA . LYS A 1 189 ? 9.377 1.814 20.676 1.00 87.06 189 LYS A CA 1
ATOM 1469 C C . LYS A 1 189 ? 8.627 2.890 19.894 1.00 87.06 189 LYS A C 1
ATOM 1471 O O . LYS A 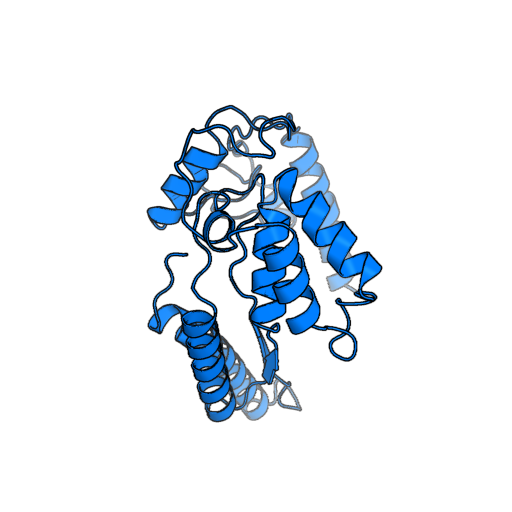1 189 ? 8.588 2.819 18.674 1.00 87.06 189 LYS A O 1
ATOM 1476 N N . VAL A 1 190 ? 8.072 3.873 20.593 1.00 91.00 190 VAL A N 1
ATOM 1477 C CA . VAL A 1 190 ? 7.259 4.967 20.050 1.00 91.00 190 VAL A CA 1
ATOM 1478 C C . VAL A 1 190 ? 7.657 6.282 20.722 1.00 91.00 190 VAL A C 1
ATOM 1480 O O . VAL A 1 190 ? 8.466 6.281 21.654 1.00 91.00 190 VAL A O 1
ATOM 1483 N N . HIS A 1 191 ? 7.128 7.397 20.228 1.00 91.44 191 HIS A N 1
ATOM 1484 C CA . HIS A 1 191 ? 7.247 8.693 20.894 1.00 91.44 191 HIS A CA 1
ATOM 1485 C C . HIS A 1 191 ? 6.295 8.785 22.092 1.00 91.44 191 HIS A C 1
ATOM 1487 O O . HIS A 1 191 ? 5.323 8.036 22.174 1.00 91.44 191 HIS A O 1
ATOM 1493 N N . HIS A 1 192 ? 6.578 9.721 22.995 1.00 91.88 192 HIS A N 1
ATOM 1494 C CA . HIS A 1 192 ? 5.695 10.060 24.112 1.00 91.88 192 HIS A CA 1
ATOM 1495 C C . HIS A 1 192 ? 4.397 10.694 23.608 1.00 91.88 192 HIS A C 1
ATOM 1497 O O . HIS A 1 192 ? 4.408 11.412 22.608 1.00 91.88 192 HIS A O 1
ATOM 1503 N N . THR A 1 193 ? 3.292 10.426 24.302 1.00 92.38 193 THR A N 1
ATOM 1504 C CA . THR A 1 193 ? 1.946 10.901 23.931 1.00 92.38 193 THR A CA 1
ATOM 1505 C C . THR A 1 193 ? 1.423 12.000 24.851 1.00 92.38 193 THR A C 1
ATOM 1507 O O . THR A 1 193 ? 0.335 12.514 24.618 1.00 92.38 193 THR A O 1
ATOM 1510 N N . THR A 1 194 ? 2.179 12.365 25.888 1.00 92.06 194 THR A N 1
ATOM 1511 C CA . THR A 1 194 ? 1.842 13.451 26.814 1.00 92.06 194 THR A CA 1
ATOM 1512 C C . THR A 1 194 ? 2.957 14.493 26.854 1.00 92.06 194 THR A C 1
ATOM 1514 O O . THR A 1 194 ? 4.135 14.167 26.672 1.00 92.06 194 THR A O 1
ATOM 1517 N N . VAL A 1 195 ? 2.594 15.757 27.101 1.00 93.31 195 VAL A N 1
ATOM 1518 C CA . VAL A 1 195 ? 3.562 16.862 27.216 1.00 93.31 195 VAL A CA 1
ATOM 1519 C C . VAL A 1 195 ? 4.540 16.600 28.363 1.00 93.31 195 VAL A C 1
ATOM 1521 O O . VAL A 1 195 ? 5.749 16.678 28.161 1.00 93.31 195 VAL A O 1
ATOM 1524 N N . ALA A 1 196 ? 4.031 16.197 29.531 1.00 92.94 196 ALA A N 1
ATOM 1525 C CA . ALA A 1 196 ? 4.846 15.951 30.719 1.00 92.94 196 ALA A CA 1
ATOM 1526 C C . ALA A 1 196 ? 5.928 14.879 30.488 1.00 92.94 196 ALA A C 1
ATOM 1528 O O . ALA A 1 196 ? 7.095 15.099 30.812 1.00 92.94 196 ALA A O 1
ATOM 1529 N N . GLU A 1 197 ? 5.580 13.737 29.883 1.00 93.69 197 GLU A N 1
ATOM 1530 C CA . GLU A 1 197 ? 6.554 12.680 29.571 1.00 93.69 197 GLU A CA 1
ATOM 1531 C C . GLU A 1 197 ? 7.560 13.127 28.502 1.00 93.69 197 GLU A C 1
ATOM 1533 O O . GLU A 1 197 ? 8.754 12.835 28.601 1.00 93.69 197 GLU A O 1
ATOM 1538 N N . ALA A 1 198 ? 7.097 13.864 27.486 1.00 92.38 198 ALA A N 1
ATOM 1539 C CA . ALA A 1 198 ? 7.945 14.365 26.409 1.00 92.38 198 ALA A CA 1
ATOM 1540 C C . ALA A 1 198 ? 8.970 15.414 26.885 1.00 92.38 198 ALA A C 1
ATOM 1542 O O . ALA A 1 198 ? 10.104 15.441 26.392 1.00 92.38 198 ALA A O 1
ATOM 1543 N N . GLU A 1 199 ? 8.597 16.262 27.844 1.00 93.19 199 GLU A N 1
ATOM 1544 C CA . GLU A 1 199 ? 9.482 17.245 28.480 1.00 93.19 199 GLU A CA 1
ATOM 1545 C C . GLU A 1 199 ? 10.449 16.590 29.469 1.00 93.19 199 GLU A C 1
ATOM 1547 O O . GLU A 1 199 ? 11.637 16.920 29.482 1.00 93.19 199 GLU A O 1
ATOM 1552 N N . ALA A 1 200 ? 9.970 15.613 30.244 1.00 94.00 200 ALA A N 1
ATOM 1553 C CA . ALA A 1 200 ? 10.791 14.872 31.197 1.00 94.00 200 ALA A CA 1
ATOM 1554 C C . ALA A 1 200 ? 11.854 13.988 30.521 1.00 94.00 200 ALA A C 1
ATOM 1556 O O . ALA A 1 200 ? 12.844 13.622 31.155 1.00 94.00 200 ALA A O 1
ATOM 1557 N N . GLU A 1 201 ? 11.683 13.640 29.244 1.00 93.19 201 GLU A N 1
ATOM 1558 C CA . GLU A 1 201 ? 12.619 12.790 28.516 1.00 93.19 201 GLU A CA 1
ATOM 1559 C C . GLU A 1 201 ? 13.998 13.448 28.332 1.00 93.19 201 GLU A C 1
ATOM 1561 O O . GLU A 1 201 ? 14.135 14.527 27.760 1.00 93.19 201 GLU A O 1
ATOM 1566 N N . GLN A 1 202 ? 15.054 12.759 28.757 1.00 90.31 202 GLN A N 1
ATOM 1567 C CA . GLN A 1 202 ? 16.439 13.238 28.641 1.00 90.31 202 GLN A CA 1
ATOM 1568 C C . GLN A 1 202 ? 17.310 12.328 27.771 1.00 90.31 202 GLN A C 1
ATOM 1570 O O . GLN A 1 202 ? 18.465 12.642 27.484 1.00 90.31 202 GLN A O 1
ATOM 1575 N N . LYS A 1 203 ? 16.790 11.173 27.342 1.00 91.69 203 LYS A N 1
ATOM 1576 C CA . LYS A 1 203 ? 17.541 10.241 26.504 1.00 91.69 203 LYS A CA 1
ATOM 1577 C C . LYS A 1 203 ? 17.773 10.836 25.123 1.00 91.69 203 LYS A C 1
ATOM 1579 O O . LYS A 1 203 ? 16.906 11.487 24.541 1.00 91.69 203 LYS A O 1
ATOM 1584 N N . ARG A 1 204 ? 18.933 10.497 24.554 1.00 89.94 204 ARG A N 1
ATOM 1585 C CA . ARG A 1 204 ? 19.243 10.796 23.154 1.00 89.94 204 ARG A CA 1
ATOM 1586 C C . ARG A 1 204 ? 18.179 10.219 22.224 1.00 89.94 204 ARG A C 1
ATOM 1588 O O . ARG A 1 204 ? 17.655 9.123 22.462 1.00 89.94 204 ARG A O 1
ATOM 1595 N N . LEU A 1 205 ? 17.918 10.939 21.145 1.00 90.75 205 LEU A N 1
ATOM 1596 C CA . LEU A 1 205 ? 17.033 10.481 20.088 1.00 90.75 205 LEU A CA 1
ATOM 1597 C C . LEU A 1 205 ? 17.782 9.551 19.130 1.00 90.75 205 LEU A C 1
ATOM 1599 O O . LEU A 1 205 ? 18.995 9.659 18.962 1.00 90.75 205 LEU A O 1
ATOM 1603 N N . VAL A 1 206 ? 17.060 8.600 18.543 1.00 88.06 206 VAL A N 1
ATOM 1604 C CA . VAL A 1 206 ? 17.625 7.595 17.636 1.00 88.06 206 VAL A CA 1
ATOM 1605 C C . VAL A 1 206 ? 17.434 8.038 16.189 1.00 88.06 206 VAL A C 1
ATOM 1607 O O . VAL A 1 206 ? 16.298 8.191 15.741 1.00 88.06 206 VAL A O 1
ATOM 1610 N N . CYS A 1 207 ? 18.539 8.206 15.463 1.00 86.75 207 CYS A N 1
ATOM 1611 C CA . CYS A 1 207 ? 18.550 8.222 14.003 1.00 86.75 207 CYS A CA 1
ATOM 1612 C C . CYS A 1 207 ? 18.638 6.780 13.484 1.00 86.75 207 CYS A C 1
ATOM 1614 O O . CYS A 1 207 ? 19.263 5.936 14.126 1.00 86.75 207 CYS A O 1
ATOM 1616 N N . TYR A 1 208 ? 18.024 6.504 12.335 1.00 84.25 208 TYR A N 1
ATOM 1617 C CA . TYR A 1 208 ? 18.208 5.240 11.608 1.00 84.25 208 TYR A CA 1
ATOM 1618 C C . TYR A 1 208 ? 19.191 5.372 10.444 1.00 84.25 208 TYR A C 1
ATOM 1620 O O . TYR A 1 208 ? 19.272 4.465 9.620 1.00 84.25 208 TYR A O 1
ATOM 1628 N N . ASP A 1 209 ? 19.908 6.499 10.397 1.00 81.25 209 ASP A N 1
ATOM 1629 C CA . ASP A 1 209 ? 20.953 6.818 9.426 1.00 81.25 209 ASP A CA 1
ATOM 1630 C C . ASP A 1 209 ? 20.498 6.527 7.998 1.00 81.25 209 ASP A C 1
ATOM 1632 O O . ASP A 1 209 ? 21.184 5.894 7.201 1.00 81.25 209 ASP A O 1
ATOM 1636 N N . CYS A 1 210 ? 19.281 6.985 7.691 1.00 83.50 210 CYS A N 1
ATOM 1637 C CA . CYS A 1 210 ? 18.717 6.824 6.366 1.00 83.50 210 CYS A CA 1
ATOM 1638 C C . CYS A 1 210 ? 19.410 7.698 5.326 1.00 83.50 210 CYS A C 1
ATOM 1640 O O . CYS A 1 210 ? 19.124 7.490 4.163 1.00 83.50 210 CYS A O 1
ATOM 1642 N N . GLY A 1 211 ? 20.281 8.639 5.709 1.00 81.56 211 GLY A N 1
ATOM 1643 C CA . GLY A 1 211 ? 20.971 9.584 4.812 1.00 81.56 211 GLY A CA 1
ATOM 1644 C C . GLY A 1 211 ? 20.302 10.941 4.688 1.00 81.56 211 GLY A C 1
ATOM 1645 O O . GLY A 1 211 ? 20.937 11.915 4.289 1.00 81.56 211 GLY A O 1
ATOM 1646 N N . VAL A 1 212 ? 19.047 11.048 5.127 1.00 84.06 212 VAL A N 1
ATOM 1647 C CA . VAL A 1 212 ? 18.366 12.337 5.211 1.00 84.06 212 VAL A CA 1
ATOM 1648 C C . VAL A 1 212 ? 18.949 13.118 6.388 1.00 84.06 212 VAL A C 1
ATOM 1650 O O . VAL A 1 212 ? 18.913 12.662 7.533 1.00 84.06 212 VAL A O 1
ATOM 1653 N N . ALA A 1 213 ? 19.490 14.301 6.102 1.00 84.06 213 ALA A N 1
ATOM 1654 C CA . ALA A 1 213 ? 20.066 15.200 7.095 1.00 84.06 213 ALA A CA 1
ATOM 1655 C C . ALA A 1 213 ? 18.963 15.872 7.939 1.00 84.06 213 ALA A C 1
ATOM 1657 O O . ALA A 1 213 ? 18.622 17.033 7.730 1.00 84.06 213 ALA A O 1
ATOM 1658 N N . CYS A 1 214 ? 18.378 15.122 8.876 1.00 86.69 214 CYS A N 1
ATOM 1659 C CA . CYS A 1 214 ? 17.358 15.620 9.799 1.00 86.69 214 CYS A CA 1
ATOM 1660 C C . CYS A 1 214 ? 17.979 16.248 11.056 1.00 86.69 214 CYS A C 1
ATOM 1662 O O . CYS A 1 214 ? 18.880 15.662 11.662 1.00 86.69 214 CYS A O 1
ATOM 1664 N N . ASP A 1 215 ? 17.414 17.359 11.537 1.00 90.44 215 ASP A N 1
ATOM 1665 C CA . ASP A 1 215 ? 17.686 17.862 12.886 1.00 90.44 215 ASP A CA 1
ATOM 1666 C C . ASP A 1 215 ? 16.754 17.178 13.899 1.00 90.44 215 ASP A C 1
ATOM 1668 O O . ASP A 1 215 ? 15.576 17.506 14.053 1.00 90.44 215 ASP A O 1
ATOM 1672 N N . LEU A 1 216 ? 17.288 16.191 14.623 1.00 89.56 216 LEU A N 1
ATOM 1673 C CA . LEU A 1 216 ? 16.519 15.461 15.633 1.00 89.56 216 LEU A CA 1
ATOM 1674 C C . LEU A 1 216 ? 16.030 16.359 16.781 1.00 89.56 216 LEU A C 1
ATOM 1676 O O . LEU A 1 216 ? 14.999 16.051 17.389 1.00 89.56 216 LEU A O 1
ATOM 1680 N N . SER A 1 217 ? 16.758 17.432 17.095 1.00 88.50 217 SER A N 1
ATOM 1681 C CA . SER A 1 217 ? 16.397 18.384 18.149 1.00 88.50 217 SER A CA 1
ATOM 1682 C C . SER A 1 217 ? 15.223 19.244 17.706 1.00 88.50 217 SER A C 1
ATOM 1684 O O . SER A 1 217 ? 14.263 19.398 18.461 1.00 88.50 217 SER A O 1
ATOM 1686 N N . GLU A 1 218 ? 15.252 19.733 16.468 1.00 91.44 218 GLU A N 1
ATOM 1687 C CA . GLU A 1 218 ? 14.127 20.449 15.865 1.00 91.44 218 GLU A CA 1
ATOM 1688 C C . GLU A 1 218 ? 12.882 19.559 15.812 1.00 91.44 218 GLU A C 1
ATOM 1690 O O . GLU A 1 218 ? 11.842 19.928 16.358 1.00 91.44 218 GLU A O 1
ATOM 1695 N N . MET A 1 219 ? 13.017 18.317 15.330 1.00 90.12 219 MET A N 1
ATOM 1696 C CA . MET A 1 219 ? 11.910 17.354 15.318 1.00 90.12 219 MET A CA 1
ATOM 1697 C C . MET A 1 219 ? 11.319 17.114 16.717 1.00 90.12 219 MET A C 1
ATOM 1699 O O . MET A 1 219 ? 10.136 16.789 16.843 1.00 90.12 219 MET A O 1
ATOM 1703 N N . ARG A 1 220 ? 12.132 17.183 17.783 1.00 89.94 220 ARG A N 1
ATOM 1704 C CA . ARG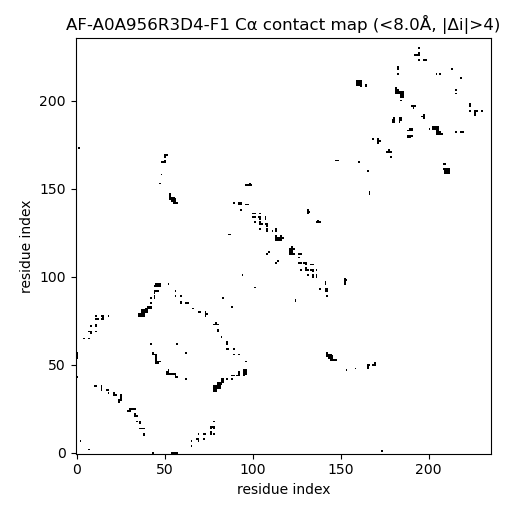 A 1 220 ? 11.647 17.072 19.170 1.00 89.94 220 ARG A CA 1
ATOM 1705 C C . ARG A 1 220 ? 10.796 18.280 19.543 1.00 89.94 220 ARG A C 1
ATOM 1707 O O . ARG A 1 220 ? 9.723 18.101 20.117 1.00 89.94 220 ARG A O 1
ATOM 1714 N N . SER A 1 221 ? 11.283 19.475 19.231 1.00 91.25 221 SER A N 1
ATOM 1715 C CA . SER A 1 221 ? 10.600 20.737 19.508 1.00 91.25 221 SER A CA 1
ATOM 1716 C C . SER A 1 221 ? 9.260 20.816 18.780 1.00 91.25 221 SER A C 1
ATOM 1718 O O . SER A 1 221 ? 8.244 21.092 19.411 1.00 91.25 221 SER A O 1
ATOM 1720 N N . GLU A 1 222 ? 9.221 20.470 17.492 1.00 91.62 222 GLU A N 1
ATOM 1721 C CA . GLU A 1 222 ? 7.983 20.423 16.704 1.00 91.62 222 GLU A CA 1
ATOM 1722 C C . GLU A 1 222 ? 6.956 19.454 17.300 1.00 91.62 222 GLU A C 1
ATOM 1724 O O . GLU A 1 222 ? 5.776 19.782 17.426 1.00 91.62 222 GLU A O 1
ATOM 1729 N N . ARG A 1 223 ? 7.405 18.272 17.745 1.00 91.56 223 ARG A N 1
ATOM 1730 C CA . ARG A 1 223 ? 6.535 17.298 18.420 1.00 91.56 223 ARG A CA 1
ATOM 1731 C C . ARG A 1 223 ? 5.956 17.839 19.724 1.00 91.56 223 ARG A C 1
ATOM 1733 O O . ARG A 1 223 ? 4.786 17.596 19.998 1.00 91.56 223 ARG A O 1
ATOM 1740 N N . LEU A 1 224 ? 6.739 18.570 20.517 1.00 92.56 224 LEU A N 1
ATOM 1741 C CA . LEU A 1 224 ? 6.243 19.211 21.739 1.00 92.56 224 LEU A CA 1
ATOM 1742 C C . LEU A 1 224 ? 5.197 20.288 21.434 1.00 92.56 224 LEU A C 1
ATOM 1744 O O . LEU A 1 224 ? 4.180 20.350 22.121 1.00 92.56 224 LEU A O 1
ATOM 1748 N N . VAL A 1 225 ? 5.411 21.094 20.391 1.00 93.88 225 VAL A N 1
ATOM 1749 C CA . VAL A 1 225 ? 4.429 22.090 19.932 1.00 93.88 225 VAL A CA 1
ATOM 1750 C C . VAL A 1 225 ? 3.125 21.407 19.520 1.00 93.88 225 VAL A C 1
ATOM 1752 O O . VAL A 1 225 ? 2.054 21.809 19.973 1.00 93.88 225 VAL A O 1
ATOM 1755 N N . ALA A 1 226 ? 3.212 20.336 18.727 1.00 92.31 226 ALA A N 1
ATOM 1756 C CA . ALA A 1 226 ? 2.045 19.565 18.313 1.00 92.31 226 ALA A CA 1
ATOM 1757 C C . ALA A 1 226 ? 1.304 18.940 19.510 1.00 92.31 226 ALA A C 1
ATOM 1759 O O . ALA A 1 226 ? 0.081 19.026 19.576 1.00 92.31 226 ALA A O 1
ATOM 1760 N N . LEU A 1 227 ? 2.026 18.355 20.476 1.00 93.06 227 LEU A N 1
ATOM 1761 C CA . LEU A 1 227 ? 1.427 17.767 21.681 1.00 93.06 227 LEU A CA 1
ATOM 1762 C C . LEU A 1 227 ? 0.681 18.806 22.522 1.00 93.06 227 LEU A C 1
ATOM 1764 O O . LEU A 1 227 ? -0.453 18.550 22.906 1.00 93.06 227 LEU A O 1
ATOM 1768 N N . ARG A 1 228 ? 1.280 19.979 22.760 1.00 93.56 228 ARG A N 1
ATOM 1769 C CA . ARG A 1 228 ? 0.627 21.071 23.502 1.00 93.56 228 ARG A CA 1
ATOM 1770 C C . ARG A 1 228 ? -0.655 21.523 22.808 1.00 93.56 228 ARG A C 1
ATOM 1772 O O . ARG A 1 228 ? -1.705 21.537 23.431 1.00 93.56 228 ARG A O 1
ATOM 1779 N N . SER A 1 229 ? -0.595 21.746 21.493 1.00 92.44 229 SER A N 1
ATOM 1780 C CA . SER A 1 229 ? -1.776 22.125 20.708 1.00 92.44 229 SER A CA 1
ATOM 1781 C C . SER A 1 229 ? -2.904 21.086 20.768 1.00 92.44 229 SER A C 1
ATOM 1783 O O . SER A 1 229 ? -4.074 21.456 20.710 1.00 92.44 229 SER A O 1
ATOM 1785 N N . LEU A 1 230 ? -2.580 19.793 20.862 1.00 90.56 230 LEU A N 1
ATOM 1786 C CA . LEU A 1 230 ? -3.582 18.737 21.020 1.00 90.56 230 LEU A CA 1
ATOM 1787 C C . LEU A 1 230 ? -4.137 18.661 22.446 1.00 90.56 230 LEU A C 1
ATOM 1789 O O . LEU A 1 230 ? -5.323 18.385 22.601 1.00 90.56 230 LEU A O 1
ATOM 1793 N N . SER A 1 231 ? -3.304 18.895 23.462 1.00 85.75 231 SER A N 1
ATOM 1794 C CA . SER A 1 231 ? -3.730 18.939 24.863 1.00 85.75 231 SER A CA 1
ATOM 1795 C C . SER A 1 231 ? -4.677 20.106 25.131 1.00 85.75 231 SER A C 1
ATOM 1797 O O . SER A 1 231 ? -5.738 19.876 25.700 1.00 85.75 231 SER A O 1
ATOM 1799 N N . ASP A 1 232 ? -4.362 21.305 24.635 1.00 82.44 232 ASP A N 1
ATOM 1800 C CA . ASP A 1 232 ? -5.204 22.496 24.817 1.00 82.44 232 ASP A CA 1
ATOM 1801 C C . ASP A 1 232 ? -6.620 22.274 24.247 1.00 82.44 232 ASP A C 1
ATOM 1803 O O . ASP A 1 232 ? -7.617 22.642 24.856 1.00 82.44 232 ASP A O 1
ATOM 1807 N N . ARG A 1 233 ? -6.728 21.573 23.110 1.00 74.12 233 ARG A N 1
ATOM 1808 C CA . ARG A 1 233 ? -8.011 21.221 22.470 1.00 74.12 233 ARG A CA 1
ATOM 1809 C C . ARG A 1 233 ? -8.807 20.133 23.189 1.00 74.12 233 ARG A C 1
ATOM 1811 O O . ARG A 1 233 ? -9.960 19.919 22.838 1.00 74.12 233 ARG A O 1
ATOM 1818 N N . ALA A 1 234 ? -8.185 19.376 24.089 1.00 68.12 234 ALA A N 1
ATOM 1819 C CA . ALA A 1 234 ? -8.873 18.363 24.886 1.00 68.12 234 ALA A CA 1
ATOM 1820 C C . ALA A 1 234 ? -9.493 18.957 26.163 1.00 68.12 234 ALA A C 1
ATOM 1822 O O . ALA A 1 234 ? -10.307 18.291 26.801 1.00 68.12 234 ALA A O 1
ATOM 1823 N N . GLU A 1 235 ? -9.086 20.175 26.535 1.00 62.28 235 GLU A N 1
ATOM 1824 C CA . GLU A 1 235 ? -9.604 20.918 27.688 1.00 62.28 235 GLU A CA 1
ATOM 1825 C C . GLU A 1 235 ? -10.777 21.856 27.324 1.00 62.28 235 GLU A C 1
ATOM 1827 O O . GLU A 1 235 ? -11.489 22.299 28.228 1.00 62.28 235 GLU A O 1
ATOM 1832 N N . GLU A 1 236 ? -11.002 22.117 26.028 1.00 52.22 236 GLU A N 1
ATOM 1833 C CA . GLU A 1 236 ? -12.169 22.829 25.461 1.00 52.22 236 GLU A CA 1
ATOM 1834 C C . GLU A 1 236 ? -13.381 21.908 25.231 1.00 52.22 236 GLU A C 1
ATOM 1836 O O . GLU A 1 236 ? -14.514 22.347 25.545 1.00 52.22 236 GLU A O 1
#

Radius of gyration: 22.71 Å; Cα contacts (8 Å, |Δi|>4): 256; chains: 1; bounding box: 50×39×60 Å

Secondary structure (DSSP, 8-state):
----HHHHHHHHHHHHHHHHHHHHHHHTTSSSS----EEEE------TTSTTTTSPPPPHHHHHHHHHHHHHHHHHHT-EEEE--HHHHHHHHHHHT--TTHHHHHHHHHHTT---TTSTTT--HHHHHHHHHHTT--THHHHSPPPTTSPPTTTTS--SPPTTHHHHHHHHHHTT---PPTTPBTT-SS--SSHHHHHH--SPBPP---S----HHHHHHHHHHHHHHHHHHHH-

Nearest PDB structures (foldseek):
  6p8v-assembly1_E  TM=2.310E-01  e=3.659E+00  Escherichia coli MS 115-1
  5t9f-assembly1_B  TM=1.668E-01  e=8.647E+00  Glycine max

Sequence (236 aa):
PTETDADVAGIVETGAAVRKLAQGLVREQVITELPAITVSVSQHVPKPHTPFQWAAMDSMEDLEGKVRMLRDLAKRAKVGLKTHDVRESWLECLFARGDRRLGAALELAYRSGARFDGWKEHFDFRGWLDALEAAGIEPDRYTRTLPVGVPLPWSHLDMGFEPGFLEGEYRKALASRVSPPCGKPMGAKVHHTTVAEAEAEQKRLVCYDCGVACDLSEMRSERLVALRSLSDRAEE

pLDDT: mean 93.54, std 5.61, range [52.22, 98.38]